Protein AF-0000000074036397 (afdb_homodimer)

Nearest PDB structures (foldseek):
  6f8h-assembly2_C-3  TM=9.550E-01  e=1.122E-06  Pseudomonas putida
  6lb3-assembly2_B  TM=9.559E-01  e=1.587E-06  Pseudomonas aeruginosa PAO1
  7csy-assembly1_A  TM=9.634E-01  e=2.670E-06  Pseudomonas aeruginosa PAO1
  6cf1-assembly1_A  TM=9.107E-01  e=7.132E-06  Proteus vulgaris
  3trb-assembly1_A  TM=8.619E-01  e=6.732E-06  Coxiella burnetii

pLDDT: mean 90.07, std 16.88, range [32.5, 98.88]

Structure (mmCIF, N/CA/C/O backbone):
data_AF-0000000074036397-model_v1
#
loop_
_entity.id
_entity.type
_entity.pdbx_description
1 polymer 'Addiction module antidote protein, HigA family'
#
loop_
_atom_site.group_PDB
_atom_site.id
_atom_site.type_symbol
_atom_site.label_atom_id
_atom_site.label_alt_id
_atom_site.label_comp_id
_atom_site.label_asym_id
_atom_site.label_entity_id
_atom_site.label_seq_id
_atom_site.pdbx_PDB_ins_code
_atom_site.Cartn_x
_atom_site.Cartn_y
_atom_site.Cartn_z
_atom_site.occupancy
_atom_site.B_iso_or_equiv
_atom_site.auth_seq_id
_atom_site.auth_comp_id
_atom_site.auth_asym_id
_atom_site.auth_atom_id
_atom_site.pdbx_PDB_model_num
ATOM 1 N N . MET A 1 1 ? 11.289 -3.537 -13.883 1 46.34 1 MET A N 1
ATOM 2 C CA . MET A 1 1 ? 12.492 -3.484 -13.062 1 46.34 1 MET A CA 1
ATOM 3 C C . MET A 1 1 ? 12.438 -2.312 -12.086 1 46.34 1 MET A C 1
ATOM 5 O O . MET A 1 1 ? 12.195 -1.174 -12.492 1 46.34 1 MET A O 1
ATOM 9 N N . MET A 1 2 ? 11.93 -2.545 -10.875 1 54.81 2 MET A N 1
ATOM 10 C CA . MET A 1 2 ? 11.844 -1.366 -10.016 1 54.81 2 MET A CA 1
ATOM 11 C C . MET A 1 2 ? 13.188 -0.655 -9.938 1 54.81 2 MET A C 1
ATOM 13 O O . MET A 1 2 ? 14.242 -1.294 -10.016 1 54.81 2 MET A O 1
ATOM 17 N N . THR A 1 3 ? 13.18 0.575 -10.141 1 61 3 THR A N 1
ATOM 18 C CA . THR A 1 3 ? 14.344 1.458 -10.211 1 61 3 THR A CA 1
ATOM 19 C C . THR A 1 3 ? 15.273 1.229 -9.023 1 61 3 THR A C 1
ATOM 21 O O . THR A 1 3 ? 14.836 0.766 -7.969 1 61 3 THR A O 1
ATOM 24 N N . LYS A 1 4 ? 16.531 1.12 -9.266 1 75.25 4 LYS A N 1
ATOM 25 C CA . LYS A 1 4 ? 17.641 1.033 -8.328 1 75.25 4 LYS A CA 1
ATOM 26 C C . LYS A 1 4 ? 17.609 2.172 -7.316 1 75.25 4 LYS A C 1
ATOM 28 O O . LYS A 1 4 ? 18.266 2.104 -6.273 1 75.25 4 LYS A O 1
ATOM 33 N N . ARG A 1 5 ? 16.797 3.234 -7.559 1 89.94 5 ARG A N 1
ATOM 34 C CA . ARG A 1 5 ? 16.844 4.355 -6.629 1 89.94 5 ARG A CA 1
ATOM 35 C C . ARG A 1 5 ? 15.75 4.234 -5.57 1 89.94 5 ARG A C 1
ATOM 37 O O . ARG A 1 5 ? 14.609 3.871 -5.883 1 89.94 5 ARG A O 1
ATOM 44 N N . LYS A 1 6 ? 16.156 4.52 -4.379 1 94.19 6 LYS A N 1
ATOM 45 C CA . LYS A 1 6 ? 15.211 4.461 -3.26 1 94.19 6 LYS A CA 1
ATOM 46 C C . LYS A 1 6 ? 14.109 5.5 -3.418 1 94.19 6 LYS A C 1
ATOM 48 O O . LYS A 1 6 ? 14.383 6.688 -3.602 1 94.19 6 LYS A O 1
ATOM 53 N N . PRO A 1 7 ? 12.828 5.074 -3.367 1 96.19 7 PRO A N 1
ATOM 54 C CA . PRO A 1 7 ? 11.727 6.039 -3.455 1 96.19 7 PRO A CA 1
ATOM 55 C C . PRO A 1 7 ? 11.703 7.012 -2.281 1 96.19 7 PRO A C 1
ATOM 57 O O . PRO A 1 7 ? 12.234 6.711 -1.211 1 96.19 7 PRO A O 1
ATOM 60 N N . ILE A 1 8 ? 11.031 8.109 -2.5 1 95.56 8 ILE A N 1
ATOM 61 C CA . ILE A 1 8 ? 10.922 9.125 -1.459 1 95.56 8 ILE A CA 1
ATOM 62 C C . ILE A 1 8 ? 9.953 8.656 -0.38 1 95.56 8 ILE A C 1
ATOM 64 O O . ILE A 1 8 ? 8.898 8.094 -0.687 1 95.56 8 ILE A O 1
ATOM 68 N N . HIS A 1 9 ? 10.297 8.82 0.885 1 97.94 9 HIS A N 1
ATOM 69 C CA . HIS A 1 9 ? 9.414 8.516 2.002 1 97.94 9 HIS A CA 1
ATOM 70 C C . HIS A 1 9 ? 8.281 9.531 2.102 1 97.94 9 HIS A C 1
ATOM 72 O O . HIS A 1 9 ? 8.516 10.742 2.025 1 97.94 9 HIS A O 1
ATOM 78 N N . PRO A 1 10 ? 7.113 9.148 2.295 1 98.44 10 PRO A N 1
ATOM 79 C CA . PRO A 1 10 ? 6.008 10.109 2.395 1 98.44 10 PRO A CA 1
ATOM 80 C C . PRO A 1 10 ? 6.191 11.102 3.537 1 98.44 10 PRO A C 1
ATOM 82 O O . PRO A 1 10 ? 5.758 12.258 3.432 1 98.44 10 PRO A O 1
ATOM 85 N N . GLY A 1 11 ? 6.832 10.648 4.59 1 98.62 11 GLY A N 1
ATOM 86 C CA . GLY A 1 11 ? 7.094 11.562 5.691 1 98.62 11 GLY A CA 1
ATOM 87 C C . GLY A 1 11 ? 7.922 12.766 5.281 1 98.62 11 GLY A C 1
ATOM 88 O O . GLY A 1 11 ? 7.641 13.891 5.703 1 98.62 11 GLY A O 1
ATOM 89 N N . LEU A 1 12 ? 8.938 12.469 4.559 1 98.06 12 LEU A N 1
ATOM 90 C CA . LEU A 1 12 ? 9.797 13.539 4.074 1 98.06 12 LEU A CA 1
ATOM 91 C C . LEU A 1 12 ? 9.016 14.508 3.189 1 98.06 12 LEU A C 1
ATOM 93 O O . LEU A 1 12 ? 9.156 15.727 3.322 1 98.06 12 LEU A O 1
ATOM 97 N N . LEU A 1 13 ? 8.219 14 2.336 1 98.19 13 LEU A N 1
ATOM 98 C CA . LEU A 1 13 ? 7.391 14.828 1.467 1 98.19 13 LEU A CA 1
ATOM 99 C C . LEU A 1 13 ? 6.43 15.688 2.285 1 98.19 13 LEU A C 1
ATOM 101 O O . LEU A 1 13 ? 6.266 16.875 2.01 1 98.19 13 LEU A O 1
ATOM 105 N N . LEU A 1 14 ? 5.848 15.031 3.229 1 98.69 14 LEU A N 1
ATOM 106 C CA . LEU A 1 14 ? 4.926 15.758 4.102 1 98.69 14 LEU A CA 1
ATOM 107 C C . LEU A 1 14 ? 5.625 16.938 4.773 1 98.69 14 LEU A C 1
ATOM 109 O O . LEU A 1 14 ? 5.105 18.047 4.773 1 98.69 14 LEU A O 1
ATOM 113 N N . LYS A 1 15 ? 6.766 16.703 5.281 1 98.62 15 LYS A N 1
ATOM 114 C CA . LYS A 1 15 ? 7.535 17.734 5.98 1 98.62 15 LYS A CA 1
ATOM 115 C C . LYS A 1 15 ? 7.945 18.859 5.035 1 98.62 15 LYS A C 1
ATOM 117 O O . LYS A 1 15 ? 7.617 20.016 5.27 1 98.62 15 LYS A O 1
ATOM 122 N N . GLU A 1 16 ? 8.562 18.5 3.957 1 98.19 16 GLU A N 1
ATOM 123 C CA . GLU A 1 16 ? 9.219 19.469 3.078 1 98.19 16 GLU A CA 1
ATOM 124 C C . GLU A 1 16 ? 8.211 20.188 2.188 1 98.19 16 GLU A C 1
ATOM 126 O O . GLU A 1 16 ? 8.359 21.375 1.909 1 98.19 16 GLU A O 1
ATOM 131 N N . ASP A 1 17 ? 7.156 19.5 1.814 1 97.56 17 ASP A N 1
ATOM 132 C CA . ASP A 1 17 ? 6.277 20.047 0.782 1 97.56 17 ASP A CA 1
ATOM 133 C C . ASP A 1 17 ? 4.977 20.562 1.386 1 97.56 17 ASP A C 1
ATOM 135 O O . ASP A 1 17 ? 4.227 21.281 0.728 1 97.56 17 ASP A O 1
ATOM 139 N N . VAL A 1 18 ? 4.723 20.25 2.604 1 98 18 VAL A N 1
ATOM 140 C CA . VAL A 1 18 ? 3.439 20.641 3.178 1 98 18 VAL A CA 1
ATOM 141 C C . VAL A 1 18 ? 3.67 21.469 4.441 1 98 18 VAL A C 1
ATOM 143 O O . VAL A 1 18 ? 3.398 22.672 4.469 1 98 18 VAL A O 1
ATOM 146 N N . LEU A 1 19 ? 4.324 20.891 5.422 1 98.38 19 LEU A N 1
ATOM 147 C CA . LEU A 1 19 ? 4.41 21.531 6.73 1 98.38 19 LEU A CA 1
ATOM 148 C C . LEU A 1 19 ? 5.277 22.781 6.668 1 98.38 19 LEU A C 1
ATOM 150 O O . LEU A 1 19 ? 4.887 23.844 7.168 1 98.38 19 LEU A O 1
ATOM 154 N N . ILE A 1 20 ? 6.414 22.672 6.047 1 97.88 20 ILE A N 1
ATOM 155 C CA . ILE A 1 20 ? 7.367 23.781 6.016 1 97.88 20 ILE A CA 1
ATOM 156 C C . ILE A 1 20 ? 6.781 24.938 5.223 1 97.88 20 ILE A C 1
ATOM 158 O O . ILE A 1 20 ? 6.723 26.078 5.715 1 97.88 20 ILE A O 1
ATOM 162 N N . PRO A 1 21 ? 6.246 24.672 4.039 1 97.31 21 PRO A N 1
ATOM 163 C CA . PRO A 1 21 ? 5.668 25.781 3.285 1 97.31 21 PRO A CA 1
ATOM 164 C C . PRO A 1 21 ? 4.512 26.453 4.02 1 97.31 21 PRO A C 1
ATOM 166 O O . PRO A 1 21 ? 4.297 27.656 3.861 1 97.31 21 PRO A O 1
ATOM 169 N N . LEU A 1 22 ? 3.783 25.766 4.883 1 96.56 22 LEU A N 1
ATOM 170 C CA . LEU A 1 22 ? 2.631 26.297 5.598 1 96.56 22 LEU A CA 1
ATOM 171 C C . LEU A 1 22 ? 3.059 26.922 6.918 1 96.56 22 LEU A C 1
ATOM 173 O O . LEU A 1 22 ? 2.24 27.531 7.617 1 96.56 22 LEU A O 1
ATOM 177 N N . GLY A 1 23 ? 4.301 26.719 7.227 1 96.81 23 GLY A N 1
ATOM 178 C CA . GLY A 1 23 ? 4.797 27.234 8.492 1 96.81 23 GLY A CA 1
ATOM 179 C C . GLY A 1 23 ? 4.191 26.547 9.695 1 96.81 23 GLY A C 1
ATOM 180 O O . GLY A 1 23 ? 4.012 27.156 10.75 1 96.81 23 GLY A O 1
ATOM 181 N N . LEU A 1 24 ? 3.914 25.281 9.57 1 97.69 24 LEU A N 1
ATOM 182 C CA . LEU A 1 24 ? 3.311 24.531 10.656 1 97.69 24 LEU A CA 1
ATOM 183 C C . LEU A 1 24 ? 4.383 23.859 11.516 1 97.69 24 LEU A C 1
ATOM 185 O O . LEU A 1 24 ? 5.324 23.266 10.984 1 97.69 24 LEU A O 1
ATOM 189 N N . SER A 1 25 ? 4.188 24.062 12.805 1 98.06 25 SER A N 1
ATOM 190 C CA . SER A 1 25 ? 5.023 23.266 13.703 1 98.06 25 SER A CA 1
ATOM 191 C C . SER A 1 25 ? 4.555 21.828 13.75 1 98.06 25 SER A C 1
ATOM 193 O O . SER A 1 25 ? 3.402 21.531 13.438 1 98.06 25 SER A O 1
ATOM 195 N N . VAL A 1 26 ? 5.457 20.969 14.211 1 98.5 26 VAL A N 1
ATOM 196 C CA . VAL A 1 26 ? 5.113 19.547 14.359 1 98.5 26 VAL A CA 1
ATOM 197 C C . VAL A 1 26 ? 3.971 19.406 15.359 1 98.5 26 VAL A C 1
ATOM 199 O O . VAL A 1 26 ? 3.059 18.594 15.156 1 98.5 26 VAL A O 1
ATOM 202 N N . THR A 1 27 ? 4.031 20.203 16.375 1 98.5 27 THR A N 1
ATOM 203 C CA . THR A 1 27 ? 3.018 20.141 17.422 1 98.5 27 THR A CA 1
ATOM 204 C C . THR A 1 27 ? 1.648 20.531 16.875 1 98.5 27 THR A C 1
ATOM 206 O O . THR A 1 27 ? 0.669 19.812 17.062 1 98.5 27 THR A O 1
ATOM 209 N N . LYS A 1 28 ? 1.566 21.625 16.172 1 98.38 28 LYS A N 1
ATOM 210 C CA . LYS A 1 28 ? 0.299 22.078 15.617 1 98.38 28 LYS A CA 1
ATOM 211 C C . LYS A 1 28 ? -0.238 21.094 14.594 1 98.38 28 LYS A C 1
ATOM 213 O O . LYS A 1 28 ? -1.431 20.781 14.586 1 98.38 28 LYS A O 1
ATOM 218 N N . ALA A 1 29 ? 0.617 20.641 13.758 1 98.69 29 ALA A N 1
ATOM 219 C CA . ALA A 1 29 ? 0.214 19.688 12.734 1 98.69 29 ALA A CA 1
ATOM 220 C C . ALA A 1 29 ? -0.331 18.406 13.367 1 98.69 29 ALA A C 1
ATOM 222 O O . ALA A 1 29 ? -1.326 17.844 12.898 1 98.69 29 ALA A O 1
ATOM 223 N N . ALA A 1 30 ? 0.332 17.922 14.398 1 98.81 30 ALA A N 1
ATOM 224 C CA . ALA A 1 30 ? -0.101 16.703 15.086 1 98.81 30 ALA A CA 1
ATOM 225 C C . ALA A 1 30 ? -1.5 16.875 15.672 1 98.81 30 ALA A C 1
ATOM 227 O O . ALA A 1 30 ? -2.334 15.969 15.578 1 98.81 30 ALA A O 1
ATOM 228 N N . VAL A 1 31 ? -1.72 18 16.234 1 98.38 31 VAL A N 1
ATOM 229 C CA . VAL A 1 31 ? -3.033 18.312 16.797 1 98.38 31 VAL A CA 1
ATOM 230 C C . VAL A 1 31 ? -4.082 18.281 15.688 1 98.38 31 VAL A C 1
ATOM 232 O O . VAL A 1 31 ? -5.137 17.656 15.844 1 98.38 31 VAL A O 1
ATOM 235 N N . ASP A 1 32 ? -3.783 18.938 14.547 1 98.19 32 ASP A N 1
ATOM 236 C CA . ASP A 1 32 ? -4.719 18.984 13.43 1 98.19 32 ASP A CA 1
ATOM 237 C C . ASP A 1 32 ? -4.988 17.594 12.875 1 98.19 32 ASP A C 1
ATOM 239 O O . ASP A 1 32 ? -6.109 17.281 12.453 1 98.19 32 ASP A O 1
ATOM 243 N N . LEU A 1 33 ? -3.973 16.734 12.898 1 98.56 33 LEU A N 1
ATOM 244 C CA . LEU A 1 33 ? -4.086 15.383 12.375 1 98.56 33 LEU A CA 1
ATOM 245 C C . LEU A 1 33 ? -4.742 14.461 13.398 1 98.56 33 LEU A C 1
ATOM 247 O O . LEU A 1 33 ? -5.156 13.344 13.062 1 98.56 33 LEU A O 1
ATOM 251 N N . GLY A 1 34 ? -4.754 14.883 14.617 1 98.25 34 GLY A N 1
ATOM 252 C CA . GLY A 1 34 ? -5.352 14.07 15.664 1 98.25 34 GLY A CA 1
ATOM 253 C C . GLY A 1 34 ? -4.453 12.945 16.125 1 98.25 34 GLY A C 1
ATOM 254 O O . GLY A 1 34 ? -4.93 11.852 16.438 1 98.25 34 GLY A O 1
ATOM 255 N N . VAL A 1 35 ? -3.205 13.188 16.141 1 98.5 35 VAL A N 1
ATOM 256 C CA . VAL A 1 35 ? -2.254 12.18 16.578 1 98.5 35 VAL A CA 1
ATOM 257 C C . VAL A 1 35 ? -1.279 12.789 17.578 1 98.5 35 VAL A C 1
ATOM 259 O O . VAL A 1 35 ? -1.273 14.008 17.797 1 98.5 35 VAL A O 1
ATOM 262 N N . SER A 1 36 ? -0.527 11.938 18.219 1 98.62 36 SER A N 1
ATOM 263 C CA . SER A 1 36 ? 0.484 12.438 19.156 1 98.62 36 SER A CA 1
ATOM 264 C C . SER A 1 36 ? 1.631 13.109 18.406 1 98.62 36 SER A C 1
ATOM 266 O O . SER A 1 36 ? 1.916 12.766 17.25 1 98.62 36 SER A O 1
ATOM 268 N N . ARG A 1 37 ? 2.252 14.047 19.078 1 98.69 37 ARG A N 1
ATOM 269 C CA . ARG A 1 37 ? 3.451 14.672 18.531 1 98.69 37 ARG A CA 1
ATOM 270 C C . ARG A 1 37 ? 4.512 13.633 18.203 1 98.69 37 ARG A C 1
ATOM 272 O O . ARG A 1 37 ? 5.195 13.734 17.172 1 98.69 37 ARG A O 1
ATOM 279 N N . LYS A 1 38 ? 4.68 12.664 18.969 1 98.81 38 LYS A N 1
ATOM 280 C CA . LYS A 1 38 ? 5.656 11.602 18.734 1 98.81 38 LYS A CA 1
ATOM 281 C C . LYS A 1 38 ? 5.371 10.852 17.438 1 98.81 38 LYS A C 1
ATOM 283 O O . LYS A 1 38 ? 6.277 10.609 16.641 1 98.81 38 LYS A O 1
ATOM 288 N N . THR A 1 39 ? 4.145 10.531 17.203 1 98.69 39 THR A N 1
ATOM 289 C CA . THR A 1 39 ? 3.73 9.789 16.016 1 98.69 39 THR A CA 1
ATOM 290 C C . THR A 1 39 ? 4.09 10.562 14.75 1 98.69 39 THR A C 1
ATOM 292 O O . THR A 1 39 ? 4.68 10 13.82 1 98.69 39 THR A O 1
ATOM 295 N N . LEU A 1 40 ? 3.725 11.828 14.742 1 98.88 40 LEU A N 1
ATOM 296 C CA . LEU A 1 40 ? 4.02 12.625 13.562 1 98.88 40 LEU A CA 1
ATOM 297 C C . LEU A 1 40 ? 5.523 12.828 13.406 1 98.88 40 LEU A C 1
ATOM 299 O O . LEU A 1 40 ? 6.051 12.75 12.289 1 98.88 40 LEU A O 1
ATOM 303 N N . SER A 1 41 ? 6.203 13.109 14.5 1 98.88 41 SER A N 1
ATOM 304 C CA . SER A 1 41 ? 7.648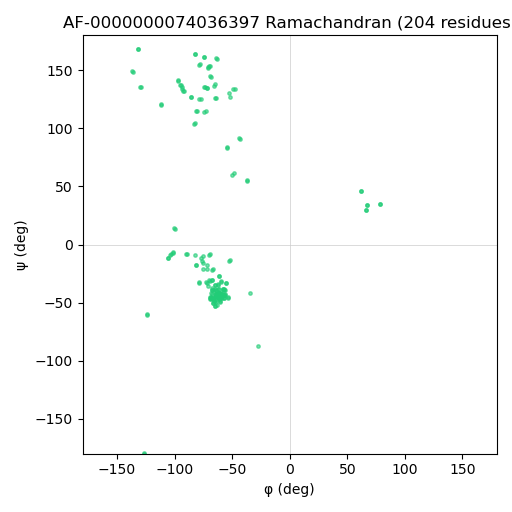 13.312 14.469 1 98.88 41 SER A CA 1
ATOM 305 C C . SER A 1 41 ? 8.367 12.094 13.891 1 98.88 41 SER A C 1
ATOM 307 O O . SER A 1 41 ? 9.242 12.227 13.031 1 98.88 41 SER A O 1
ATOM 309 N N . GLU A 1 42 ? 7.988 10.922 14.273 1 98.81 42 GLU A N 1
ATOM 310 C CA . GLU A 1 42 ? 8.594 9.695 13.766 1 98.81 42 GLU A CA 1
ATOM 311 C C . GLU A 1 42 ? 8.328 9.531 12.266 1 98.81 42 GLU A C 1
ATOM 313 O O . GLU A 1 42 ? 9.211 9.102 11.523 1 98.81 42 GLU A O 1
ATOM 318 N N . LEU A 1 43 ? 7.16 9.891 11.82 1 98.88 43 LEU A N 1
ATOM 319 C CA . LEU A 1 43 ? 6.828 9.766 10.406 1 98.88 43 LEU A CA 1
ATOM 320 C C . LEU A 1 43 ? 7.668 10.727 9.57 1 98.88 43 LEU A C 1
ATOM 322 O O . LEU A 1 43 ? 8.305 10.312 8.594 1 98.88 43 LEU A O 1
ATOM 326 N N . ILE A 1 44 ? 7.703 12.023 9.953 1 98.75 44 ILE A N 1
ATOM 327 C CA . ILE A 1 44 ? 8.312 13.039 9.094 1 98.75 44 ILE A CA 1
ATOM 328 C C . ILE A 1 44 ? 9.836 12.922 9.156 1 98.75 44 ILE A C 1
ATOM 330 O O . ILE A 1 44 ? 10.547 13.5 8.336 1 98.75 44 ILE A O 1
ATOM 334 N N . ASN A 1 45 ? 10.359 12.195 10.172 1 98.44 45 ASN A N 1
ATOM 335 C CA . ASN A 1 45 ? 11.789 11.914 10.258 1 98.44 45 ASN A CA 1
ATOM 336 C C . ASN A 1 45 ? 12.117 10.516 9.75 1 98.44 45 ASN A C 1
ATOM 338 O O . ASN A 1 45 ? 13.203 9.992 10 1 98.44 45 ASN A O 1
ATOM 342 N N . GLU A 1 46 ? 11.242 9.875 9.102 1 97.94 46 GLU A N 1
ATOM 343 C CA . GLU A 1 46 ? 11.398 8.625 8.359 1 97.94 46 GLU A CA 1
ATOM 344 C C . GLU A 1 46 ? 11.711 7.461 9.289 1 97.94 46 GLU A C 1
ATOM 346 O O . GLU A 1 46 ? 12.375 6.504 8.891 1 97.94 46 GLU A O 1
ATOM 351 N N . LYS A 1 47 ? 11.211 7.543 10.523 1 98.25 47 LYS A N 1
ATOM 352 C CA . LYS A 1 47 ? 11.43 6.496 11.516 1 98.25 47 LYS A CA 1
ATOM 353 C C . LYS A 1 47 ? 10.195 5.602 11.648 1 98.25 47 LYS A C 1
ATOM 355 O O . LYS A 1 47 ? 10.211 4.617 12.391 1 98.25 47 LYS A O 1
ATOM 360 N N . ALA A 1 48 ? 9.109 5.879 11.031 1 98.44 48 ALA A N 1
ATOM 361 C CA . ALA A 1 48 ? 7.875 5.094 10.977 1 98.44 48 ALA A CA 1
ATOM 362 C C . ALA A 1 48 ? 7.305 5.059 9.562 1 98.44 48 ALA A C 1
ATOM 364 O O . ALA A 1 48 ? 7.469 6.012 8.797 1 98.44 48 ALA A O 1
ATOM 365 N N . SER A 1 49 ? 6.656 3.979 9.258 1 98.19 49 SER A N 1
ATOM 366 C CA . SER A 1 49 ? 5.941 3.873 7.988 1 98.19 49 SER A CA 1
ATOM 367 C C . SER A 1 49 ? 4.609 4.617 8.047 1 98.19 49 SER A C 1
ATOM 369 O O . SER A 1 49 ? 4.035 4.793 9.117 1 98.19 49 SER A O 1
ATOM 371 N N . LEU A 1 50 ? 4.102 5.051 6.887 1 98.69 50 LEU A N 1
ATOM 372 C CA . LEU A 1 50 ? 2.787 5.672 6.789 1 98.69 50 LEU A CA 1
ATOM 373 C C . LEU A 1 50 ? 1.687 4.617 6.762 1 98.69 50 LEU A C 1
ATOM 375 O O . LEU A 1 50 ? 1.602 3.824 5.824 1 98.69 50 LEU A O 1
ATOM 379 N N . SER A 1 51 ? 0.864 4.594 7.762 1 98 51 SER A N 1
ATOM 380 C CA . SER A 1 51 ? -0.253 3.656 7.84 1 98 51 SER A CA 1
ATOM 381 C C . SER A 1 51 ? -1.453 4.16 7.047 1 98 51 SER A C 1
ATOM 383 O O . SER A 1 51 ? -1.531 5.348 6.715 1 98 51 SER A O 1
ATOM 385 N N . PRO A 1 52 ? -2.385 3.26 6.785 1 97.75 52 PRO A N 1
ATOM 386 C CA . PRO A 1 52 ? -3.623 3.695 6.133 1 97.75 52 PRO A CA 1
ATOM 387 C C . PRO A 1 52 ? -4.363 4.77 6.93 1 97.75 52 PRO A C 1
ATOM 389 O O . PRO A 1 52 ? -4.863 5.738 6.352 1 97.75 52 PRO A O 1
ATOM 392 N N . ASP A 1 53 ? -4.379 4.66 8.211 1 97.38 53 ASP A N 1
ATOM 393 C CA . ASP A 1 53 ? -5.023 5.66 9.062 1 97.38 53 ASP A CA 1
ATOM 394 C C . ASP A 1 53 ? -4.355 7.023 8.906 1 97.38 53 ASP A C 1
ATOM 396 O O . ASP A 1 53 ? -5.035 8.039 8.719 1 97.38 53 ASP A O 1
ATOM 400 N N . MET A 1 54 ? -3.098 7.008 8.93 1 98.38 54 MET A N 1
ATOM 401 C CA . MET A 1 54 ? -2.365 8.266 8.797 1 98.38 54 MET A CA 1
ATOM 402 C C . MET A 1 54 ? -2.537 8.859 7.406 1 98.38 54 MET A C 1
ATOM 404 O O . MET A 1 54 ? -2.635 10.078 7.25 1 98.38 54 MET A O 1
ATOM 408 N N . ALA A 1 55 ? -2.543 8 6.41 1 98.62 55 ALA A N 1
ATOM 409 C CA . ALA A 1 55 ? -2.762 8.469 5.043 1 98.62 55 ALA A CA 1
ATOM 410 C C . ALA A 1 55 ? -4.098 9.195 4.922 1 98.62 55 ALA A C 1
ATOM 412 O O . ALA A 1 55 ? -4.188 10.234 4.262 1 98.62 55 ALA A O 1
ATOM 413 N N . ILE A 1 56 ? -5.09 8.703 5.602 1 98.06 56 ILE A N 1
ATOM 414 C CA . ILE A 1 56 ? -6.41 9.312 5.574 1 98.06 56 ILE A CA 1
ATOM 415 C C . ILE A 1 56 ? -6.371 10.664 6.289 1 98.06 56 ILE A C 1
ATOM 417 O O . ILE A 1 56 ? -6.887 11.656 5.773 1 98.06 56 ILE A O 1
ATOM 421 N N . ARG A 1 57 ? -5.73 10.68 7.426 1 98.44 57 ARG A N 1
ATOM 422 C CA . ARG A 1 57 ? -5.598 11.922 8.18 1 98.44 57 ARG A CA 1
ATOM 423 C C . ARG A 1 57 ? -4.895 12.992 7.348 1 98.44 57 ARG A C 1
ATOM 425 O O . ARG A 1 57 ? -5.355 14.133 7.273 1 98.44 57 ARG A O 1
ATOM 432 N N . ILE A 1 58 ? -3.859 12.602 6.691 1 98.56 58 ILE A N 1
ATOM 433 C CA . ILE A 1 58 ? -3.072 13.539 5.895 1 98.56 58 ILE A CA 1
ATOM 434 C C . ILE A 1 58 ? -3.891 14 4.691 1 98.56 58 ILE A C 1
ATOM 436 O O . ILE A 1 58 ? -3.904 15.195 4.363 1 98.56 58 ILE A O 1
ATOM 440 N N . GLY A 1 59 ? -4.48 13.086 4.059 1 97.75 59 GLY A N 1
ATOM 441 C CA . GLY A 1 59 ? -5.332 13.445 2.936 1 97.75 59 GLY A CA 1
ATOM 442 C C . GLY A 1 59 ? -6.383 14.477 3.293 1 97.75 59 GLY A C 1
ATOM 443 O O . GLY A 1 59 ? -6.578 15.453 2.562 1 97.75 59 GLY A O 1
ATOM 444 N N . LYS A 1 60 ? -7.035 14.312 4.383 1 96.81 60 LYS A N 1
ATOM 445 C CA . LYS A 1 60 ? -8.055 15.242 4.855 1 96.81 60 LYS A CA 1
ATOM 446 C C . LYS A 1 60 ? -7.457 16.609 5.172 1 96.81 60 LYS A C 1
ATOM 448 O O . LYS A 1 60 ? -8.008 17.641 4.785 1 96.81 60 LYS A O 1
ATOM 453 N N . ALA A 1 61 ? -6.359 16.578 5.816 1 98 61 ALA A N 1
ATOM 454 C CA . ALA A 1 61 ? -5.734 17.828 6.258 1 98 61 ALA A CA 1
ATOM 455 C C . ALA A 1 61 ? -5.203 18.609 5.066 1 98 61 ALA A C 1
ATOM 457 O O . ALA A 1 61 ? -5.195 19.844 5.09 1 98 61 ALA A O 1
ATOM 458 N N . THR A 1 62 ? -4.777 17.938 4.027 1 97.75 62 THR A N 1
ATOM 459 C CA . THR A 1 62 ? -4.129 18.594 2.893 1 97.75 62 THR A CA 1
ATOM 460 C C . THR A 1 62 ? -5.09 18.719 1.715 1 97.75 62 THR A C 1
ATOM 462 O O . THR A 1 62 ? -4.754 19.312 0.691 1 97.75 62 THR A O 1
ATOM 465 N N . ASN A 1 63 ? -6.211 18.109 1.823 1 96.5 63 ASN A N 1
ATOM 466 C CA . ASN A 1 63 ? -7.176 18.062 0.73 1 96.5 63 ASN A CA 1
ATOM 467 C C . ASN A 1 63 ? -6.598 17.359 -0.495 1 96.5 63 ASN A C 1
ATOM 469 O O . ASN A 1 63 ? -6.68 17.875 -1.609 1 96.5 63 ASN A O 1
ATOM 473 N N . THR A 1 64 ? -5.953 16.219 -0.284 1 97 64 THR A N 1
ATOM 474 C CA . THR A 1 64 ? -5.414 15.336 -1.313 1 97 64 THR A CA 1
ATOM 475 C C . THR A 1 64 ? -5.926 13.914 -1.129 1 97 64 THR A C 1
ATOM 477 O O . THR A 1 64 ? -6.711 13.641 -0.218 1 97 64 THR A O 1
ATOM 480 N N . SER A 1 65 ? -5.5 13.086 -1.977 1 97.06 65 SER A N 1
ATOM 481 C CA . SER A 1 65 ? -5.984 11.711 -1.904 1 97.06 65 SER A CA 1
ATOM 482 C C . SER A 1 65 ? -5.156 10.883 -0.926 1 97.06 65 SER A C 1
ATOM 484 O O . SER A 1 65 ? -3.93 10.844 -1.021 1 97.06 65 SER A O 1
ATOM 486 N N . PRO A 1 66 ? -5.824 10.227 0.017 1 97.38 66 PRO A N 1
ATOM 487 C CA . PRO A 1 66 ? -5.105 9.281 0.88 1 97.38 66 PRO A CA 1
ATOM 488 C C . PRO A 1 66 ? -4.355 8.219 0.091 1 97.38 66 PRO A C 1
ATOM 490 O O . PRO A 1 66 ? -3.27 7.789 0.499 1 97.38 66 PRO A O 1
ATOM 493 N N . GLU A 1 67 ? -4.871 7.828 -1.014 1 97.19 67 GLU A N 1
ATOM 494 C CA . GLU A 1 67 ? -4.27 6.805 -1.859 1 97.19 67 GLU A CA 1
ATOM 495 C C . GLU A 1 67 ? -2.895 7.234 -2.357 1 97.19 67 GLU A C 1
ATOM 497 O O . GLU A 1 67 ? -1.967 6.426 -2.418 1 97.19 67 GLU A O 1
ATOM 502 N N . SER A 1 68 ? -2.791 8.469 -2.742 1 97.06 68 SER A N 1
ATOM 503 C CA . SER A 1 68 ? -1.516 8.969 -3.242 1 97.06 68 SER A CA 1
ATOM 504 C C . SER A 1 68 ? -0.426 8.859 -2.182 1 97.06 68 SER A C 1
ATOM 506 O O . SER A 1 68 ? 0.697 8.445 -2.477 1 97.06 68 SER A O 1
ATOM 508 N N . TRP A 1 69 ? -0.745 9.203 -0.95 1 98.31 69 TRP A N 1
ATOM 509 C CA . TRP A 1 69 ? 0.21 9.125 0.15 1 98.31 69 TRP A CA 1
ATOM 510 C C . TRP A 1 69 ? 0.585 7.68 0.449 1 98.31 69 TRP A C 1
ATOM 512 O O . TRP A 1 69 ? 1.765 7.355 0.607 1 98.31 69 TRP A O 1
ATOM 522 N N . LEU A 1 70 ? -0.441 6.816 0.518 1 98.06 70 LEU A N 1
ATOM 523 C CA . LEU A 1 70 ? -0.173 5.422 0.865 1 98.06 70 LEU A CA 1
ATOM 524 C C . LEU A 1 70 ? 0.612 4.73 -0.242 1 98.06 70 LEU A C 1
ATOM 526 O O . LEU A 1 70 ? 1.447 3.863 0.031 1 98.06 70 LEU A O 1
ATOM 530 N N . ASN A 1 71 ? 0.399 5.168 -1.444 1 96.94 71 ASN A N 1
ATOM 531 C CA . ASN A 1 71 ? 1.146 4.605 -2.564 1 96.94 71 ASN A CA 1
ATOM 532 C C . ASN A 1 71 ? 2.637 4.91 -2.453 1 96.94 71 ASN A C 1
ATOM 534 O O . ASN A 1 71 ? 3.473 4.098 -2.852 1 96.94 71 ASN A O 1
ATOM 538 N N . MET A 1 72 ? 2.977 6.016 -1.961 1 97.31 72 MET A N 1
ATOM 539 C CA . MET A 1 72 ? 4.383 6.348 -1.746 1 97.31 72 MET A CA 1
ATOM 540 C C . MET A 1 72 ? 5.031 5.371 -0.772 1 97.31 72 MET A C 1
ATOM 542 O O . MET A 1 72 ? 6.152 4.914 -1 1 97.31 72 MET A O 1
ATOM 546 N N . GLN A 1 73 ? 4.328 5.094 0.254 1 97.94 73 GLN A N 1
ATOM 547 C CA . GLN A 1 73 ? 4.828 4.105 1.204 1 97.94 73 GLN A CA 1
ATOM 548 C C . GLN A 1 73 ? 4.969 2.734 0.549 1 97.94 73 GLN A C 1
ATOM 550 O O . GLN A 1 73 ? 5.953 2.027 0.782 1 97.94 73 GLN A O 1
ATOM 555 N N . SER A 1 74 ? 3.963 2.389 -0.202 1 97.44 74 SER A N 1
ATOM 556 C CA . SER A 1 74 ? 3.975 1.094 -0.875 1 97.44 74 SER A CA 1
ATOM 557 C C . SER A 1 74 ? 5.184 0.958 -1.794 1 97.44 74 SER A C 1
ATOM 559 O O . SER A 1 74 ? 5.793 -0.11 -1.872 1 97.44 74 SER A O 1
ATOM 561 N N . LYS A 1 75 ? 5.449 2.027 -2.496 1 96.62 75 LYS A N 1
ATOM 562 C CA . LYS A 1 75 ? 6.617 2.023 -3.371 1 96.62 75 LYS A CA 1
ATOM 563 C C . LYS A 1 75 ? 7.898 1.782 -2.578 1 96.62 75 LYS A C 1
ATOM 565 O O . LYS A 1 75 ? 8.773 1.035 -3.016 1 96.62 75 LYS A O 1
ATOM 570 N N . LEU A 1 76 ? 7.996 2.428 -1.491 1 96.38 76 LEU A N 1
ATOM 571 C CA . LEU A 1 76 ? 9.156 2.246 -0.618 1 96.38 76 LEU A CA 1
ATOM 572 C C . LEU A 1 76 ? 9.234 0.808 -0.116 1 96.38 76 LEU A C 1
ATOM 574 O O . LEU A 1 76 ? 10.312 0.208 -0.109 1 96.38 76 LEU A O 1
ATOM 578 N N . ASP A 1 77 ? 8.102 0.237 0.254 1 96.44 77 ASP A N 1
ATOM 579 C CA . ASP A 1 77 ? 8.039 -1.136 0.748 1 96.44 77 ASP A CA 1
ATOM 580 C C . ASP A 1 77 ? 8.453 -2.129 -0.337 1 96.44 77 ASP A C 1
ATOM 582 O O . ASP A 1 77 ? 9.188 -3.082 -0.066 1 96.44 77 ASP A O 1
ATOM 586 N N . LEU A 1 78 ? 8 -1.893 -1.49 1 96.44 78 LEU A N 1
ATOM 587 C CA . LEU A 1 78 ? 8.359 -2.752 -2.611 1 96.44 78 LEU A CA 1
ATOM 588 C C . LEU A 1 78 ? 9.859 -2.672 -2.9 1 96.44 78 LEU A C 1
ATOM 590 O O . LEU A 1 78 ? 10.508 -3.695 -3.133 1 96.44 78 LEU A O 1
ATOM 594 N N . TRP A 1 79 ? 10.359 -1.452 -2.906 1 96.12 79 TRP A N 1
ATOM 595 C CA . TRP A 1 79 ? 11.789 -1.238 -3.137 1 96.12 79 TRP A CA 1
ATOM 596 C C . TRP A 1 79 ? 12.625 -2.021 -2.131 1 96.12 79 TRP A C 1
ATOM 598 O O . TRP A 1 79 ? 13.609 -2.662 -2.5 1 96.12 79 TRP A O 1
ATOM 608 N N . LYS A 1 80 ? 12.266 -2.035 -0.889 1 93.81 80 LYS A N 1
ATOM 609 C CA . LYS A 1 80 ? 12.977 -2.768 0.158 1 93.81 80 LYS A CA 1
ATOM 610 C C . LYS A 1 80 ? 12.906 -4.273 -0.085 1 93.81 80 LYS A C 1
ATOM 612 O O . LYS A 1 80 ? 13.914 -4.977 0.055 1 93.81 80 LYS A O 1
ATOM 617 N N . SER A 1 81 ? 11.789 -4.77 -0.465 1 94.56 81 SER A N 1
ATOM 618 C CA . SER A 1 81 ? 11.562 -6.203 -0.64 1 94.56 81 SER A CA 1
ATOM 619 C C . SER A 1 81 ? 12.273 -6.727 -1.882 1 94.56 81 SER A C 1
ATOM 621 O O . SER A 1 81 ? 12.664 -7.895 -1.937 1 94.56 81 SER A O 1
ATOM 623 N N . GLU A 1 82 ? 12.367 -5.883 -2.879 1 91.81 82 GLU A N 1
ATOM 624 C CA . GLU A 1 82 ? 13 -6.266 -4.137 1 91.81 82 GLU A CA 1
ATOM 625 C C . GLU A 1 82 ? 14.5 -6.488 -3.955 1 91.81 82 GLU A C 1
ATOM 627 O O . GLU A 1 82 ? 15.148 -7.105 -4.801 1 91.81 82 GLU A O 1
ATOM 632 N N . GLN A 1 83 ? 15 -5.891 -2.904 1 87.81 83 GLN A N 1
ATOM 633 C CA . GLN A 1 83 ? 16.422 -6.066 -2.637 1 87.81 83 GLN A CA 1
ATOM 634 C C . GLN A 1 83 ? 16.734 -7.496 -2.195 1 87.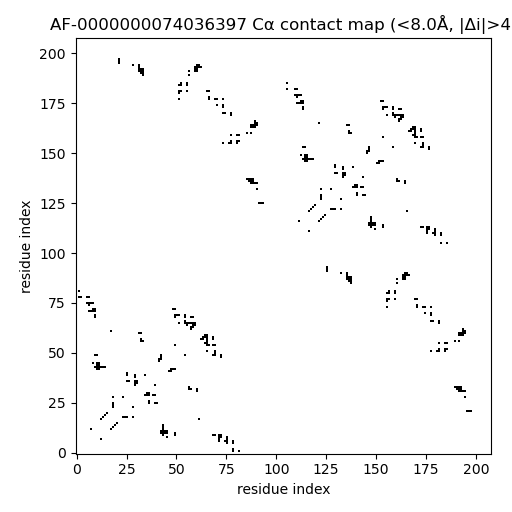81 83 GLN A C 1
ATOM 636 O O . GLN A 1 83 ? 17.891 -7.918 -2.195 1 87.81 83 GLN A O 1
ATOM 641 N N . LYS A 1 84 ? 15.703 -8.195 -1.982 1 84.56 84 LYS A N 1
ATOM 642 C CA . LYS A 1 84 ? 15.828 -9.594 -1.584 1 84.56 84 LYS A CA 1
ATOM 643 C C . LYS A 1 84 ? 15.766 -10.523 -2.795 1 84.56 84 LYS A C 1
ATOM 645 O O . LYS A 1 84 ? 15.078 -10.219 -3.773 1 84.56 84 LYS A O 1
ATOM 650 N N . SER A 1 85 ? 16.656 -11.43 -2.838 1 78.75 85 SER A N 1
ATOM 651 C CA . SER A 1 85 ? 16.547 -12.438 -3.891 1 78.75 85 SER A CA 1
ATOM 652 C C . SER A 1 85 ? 15.414 -13.414 -3.617 1 78.75 85 SER A C 1
ATOM 654 O O . SER A 1 85 ? 15.398 -14.078 -2.58 1 78.75 85 SER A O 1
ATOM 656 N N . LEU A 1 86 ? 14.438 -13.297 -4.562 1 84.62 86 LEU A N 1
ATOM 657 C CA . LEU A 1 86 ? 13.305 -14.195 -4.418 1 84.62 86 LEU A CA 1
ATOM 658 C C . LEU A 1 86 ? 13.273 -15.219 -5.547 1 84.62 86 LEU A C 1
ATOM 660 O O . LEU A 1 86 ? 13.328 -14.852 -6.723 1 84.62 86 LEU A O 1
ATOM 664 N N . ASP A 1 87 ? 13.328 -16.484 -5.176 1 90.5 87 ASP A N 1
ATOM 665 C CA . ASP A 1 87 ? 13.273 -17.562 -6.156 1 90.5 87 ASP A CA 1
ATOM 666 C C . ASP A 1 87 ? 11.828 -17.891 -6.535 1 90.5 87 ASP A C 1
ATOM 668 O O . ASP A 1 87 ? 11.086 -18.484 -5.75 1 90.5 87 ASP A O 1
ATOM 672 N N . VAL A 1 88 ? 11.438 -17.453 -7.691 1 95.94 88 VAL A N 1
ATOM 673 C CA . VAL A 1 88 ? 10.078 -17.625 -8.188 1 95.94 88 VAL A CA 1
ATOM 674 C C . VAL A 1 88 ? 10.102 -18.219 -9.594 1 95.94 88 VAL A C 1
ATOM 676 O O . VAL A 1 88 ? 10.945 -17.859 -10.414 1 95.94 88 VAL A O 1
ATOM 679 N N . LEU A 1 89 ? 9.281 -19.156 -9.836 1 96.88 89 LEU A N 1
ATOM 680 C CA . LEU A 1 89 ? 9.086 -19.719 -11.172 1 96.88 89 LEU A CA 1
ATOM 681 C C . LEU A 1 89 ? 7.871 -19.078 -11.844 1 96.88 89 LEU A C 1
ATOM 683 O O . LEU A 1 89 ? 6.828 -18.906 -11.211 1 96.88 89 LEU A O 1
ATOM 687 N N . PRO A 1 90 ? 8.031 -18.844 -13.133 1 96.69 90 PRO A N 1
ATOM 688 C CA . PRO A 1 90 ? 6.871 -18.281 -13.828 1 96.69 90 PRO A CA 1
ATOM 689 C C . PRO A 1 90 ? 5.727 -19.281 -13.953 1 96.69 90 PRO A C 1
ATOM 691 O O . PRO A 1 90 ? 5.961 -20.484 -14.109 1 96.69 90 PRO A O 1
ATOM 694 N N . PHE A 1 91 ? 4.555 -18.719 -13.859 1 96.88 91 PHE A N 1
ATOM 695 C CA . PHE A 1 91 ? 3.391 -19.547 -14.164 1 96.88 91 PHE A CA 1
ATOM 696 C C . PHE A 1 91 ? 3.33 -19.859 -15.656 1 96.88 91 PHE A C 1
ATOM 698 O O . PHE A 1 91 ? 3.885 -19.125 -16.484 1 96.88 91 PHE A O 1
ATOM 705 N N . PRO A 1 92 ? 2.701 -20.969 -15.945 1 92.44 92 PRO A N 1
ATOM 706 C CA . PRO A 1 92 ? 2.605 -21.312 -17.359 1 92.44 92 PRO A CA 1
ATOM 707 C C . PRO A 1 92 ? 1.762 -20.312 -18.156 1 92.44 92 PRO A C 1
ATOM 709 O O . PRO A 1 92 ? 0.852 -19.688 -17.594 1 92.44 92 PRO A O 1
ATOM 712 N N . GLU A 1 93 ? 2.152 -19.938 -19.297 1 83.31 93 GLU A N 1
ATOM 713 C CA . GLU A 1 93 ? 1.375 -19.047 -20.156 1 83.31 93 GLU A CA 1
ATOM 714 C C . GLU A 1 93 ? 0.248 -19.797 -20.859 1 83.31 93 GLU A C 1
ATOM 716 O O . GLU A 1 93 ? 0.393 -20.984 -21.188 1 83.31 93 GLU A O 1
ATOM 721 N N . ILE A 1 94 ? -0.916 -19.328 -20.703 1 71.25 94 ILE A N 1
ATOM 722 C CA . ILE A 1 94 ? -2.014 -19.953 -21.438 1 71.25 94 ILE A CA 1
ATOM 723 C C . ILE A 1 94 ? -1.687 -19.984 -22.922 1 71.25 94 ILE A C 1
ATOM 725 O O . ILE A 1 94 ? -1.45 -18.938 -23.531 1 71.25 94 ILE A O 1
ATOM 729 N N . SER A 1 95 ? -0.96 -20.953 -23.25 1 62.44 95 SER A N 1
ATOM 730 C CA . SER A 1 95 ? -0.74 -21.141 -24.688 1 62.44 95 SER A CA 1
ATOM 731 C C . SER A 1 95 ? -2.031 -20.953 -25.469 1 62.44 95 SER A C 1
ATOM 733 O O . SER A 1 95 ? -3.07 -21.516 -25.109 1 62.44 95 SER A O 1
ATOM 735 N N . LYS A 1 96 ? -2.434 -19.703 -26 1 54.25 96 LYS A N 1
ATOM 736 C CA . LYS A 1 96 ? -3.406 -19.734 -27.094 1 54.25 96 LYS A CA 1
ATOM 737 C C . LYS A 1 96 ? -3.145 -20.906 -28.031 1 54.25 96 LYS A C 1
ATOM 739 O O . LYS A 1 96 ? -2.221 -20.859 -28.844 1 54.25 96 LYS A O 1
ATOM 744 N N . THR A 1 97 ? -3.098 -22.109 -27.578 1 49.81 97 THR A N 1
ATOM 745 C CA . THR A 1 97 ? -3.131 -23.141 -28.609 1 49.81 97 THR A CA 1
ATOM 746 C C . THR A 1 97 ? -4.285 -22.906 -29.578 1 49.81 97 THR A C 1
ATOM 748 O O . THR A 1 97 ? -5.449 -23.094 -29.219 1 49.81 97 THR A O 1
ATOM 751 N N . ASN A 1 98 ?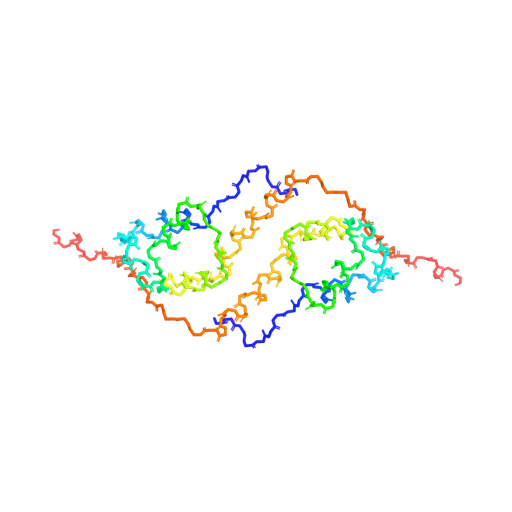 -4.355 -21.828 -30.25 1 45.72 98 ASN A N 1
ATOM 752 C CA . ASN A 1 98 ? -5.102 -21.797 -31.5 1 45.72 98 ASN A CA 1
ATOM 753 C C . ASN A 1 98 ? -4.988 -23.125 -32.25 1 45.72 98 ASN A C 1
ATOM 755 O O . ASN A 1 98 ? -5.641 -23.328 -33.281 1 45.72 98 ASN A O 1
ATOM 759 N N . ASP A 1 99 ? -3.734 -23.797 -32.312 1 43.28 99 ASP A N 1
ATOM 760 C CA . ASP A 1 99 ? -3.605 -24.594 -33.5 1 43.28 99 ASP A CA 1
ATOM 761 C C . ASP A 1 99 ? -4.5 -25.844 -33.438 1 43.28 99 ASP A C 1
ATOM 763 O O . ASP A 1 99 ? -4.367 -26.75 -34.25 1 43.28 99 ASP A O 1
ATOM 767 N N . GLN A 1 100 ? -5.012 -26.281 -32.25 1 44.66 100 GLN A N 1
ATOM 768 C CA . GLN A 1 100 ? -5.617 -27.609 -32.375 1 44.66 100 GLN A CA 1
ATOM 769 C C . GLN A 1 100 ? -6.809 -27.578 -33.344 1 44.66 100 GLN A C 1
ATOM 771 O O . GLN A 1 100 ? -7.215 -28.609 -33.875 1 44.66 100 GLN A O 1
ATOM 776 N N . ILE A 1 101 ? -7.852 -26.641 -33.188 1 44.97 101 ILE A N 1
ATOM 777 C CA . ILE A 1 101 ? -9.148 -27.016 -33.719 1 44.97 101 ILE A CA 1
ATOM 778 C C . ILE A 1 101 ? -9.094 -27 -35.25 1 44.97 101 ILE A C 1
ATOM 780 O O . ILE A 1 101 ? -9.938 -27.594 -35.906 1 44.97 101 ILE A O 1
ATOM 784 N N . MET A 1 102 ? -8.32 -26.047 -35.938 1 43.41 102 MET A N 1
ATOM 785 C CA . MET A 1 102 ? -8.938 -25.906 -37.25 1 43.41 102 MET A CA 1
ATOM 786 C C . MET A 1 102 ? -8.609 -27.109 -38.156 1 43.41 102 MET A C 1
ATOM 788 O O . MET A 1 102 ? -8.984 -27.141 -39.312 1 43.41 102 MET A O 1
ATOM 792 N N . GLU A 1 103 ? -7.539 -27.812 -37.812 1 42.72 103 GLU A N 1
ATOM 793 C CA . GLU A 1 103 ? -7.238 -28.703 -38.938 1 42.72 103 GLU A CA 1
ATOM 794 C C . GLU A 1 103 ? -8.195 -29.891 -38.969 1 42.72 103 GLU A C 1
ATOM 796 O O . GLU A 1 103 ? -8.125 -30.719 -39.875 1 42.72 103 GLU A O 1
ATOM 801 N N . GLY A 1 104 ? -9.039 -30.172 -37.906 1 33.25 104 GLY A N 1
ATOM 802 C CA . GLY A 1 104 ? -9.852 -31.297 -38.344 1 33.25 104 GLY A CA 1
ATOM 803 C C . GLY A 1 104 ? -10.945 -30.891 -39.344 1 33.25 104 GLY A C 1
ATOM 804 O O . GLY A 1 104 ? -11.266 -29.703 -39.438 1 33.25 104 GLY A O 1
ATOM 805 N N . MET B 1 1 ? -14.133 10.727 -2.068 1 45.59 1 MET B N 1
ATOM 806 C CA . MET B 1 1 ? -15.016 9.922 -1.236 1 45.59 1 MET B CA 1
ATOM 807 C C . MET B 1 1 ? -14.836 8.438 -1.53 1 45.59 1 MET B C 1
ATOM 809 O O . MET B 1 1 ? -14.906 8.016 -2.686 1 45.59 1 MET B O 1
ATOM 813 N N . MET B 1 2 ? -13.922 7.773 -0.806 1 54.34 2 MET B N 1
ATOM 814 C CA . MET B 1 2 ? -13.742 6.375 -1.184 1 54.34 2 MET B CA 1
ATOM 815 C C . MET B 1 2 ? -15.086 5.645 -1.211 1 54.34 2 MET B C 1
ATOM 817 O O . MET B 1 2 ? -15.984 5.953 -0.425 1 54.34 2 MET B O 1
ATOM 821 N N . THR B 1 3 ? -15.344 5.035 -2.262 1 60.84 3 THR B N 1
ATOM 822 C CA . THR B 1 3 ? -16.594 4.332 -2.561 1 60.84 3 THR B CA 1
ATOM 823 C C . THR B 1 3 ? -17 3.445 -1.391 1 60.84 3 THR B C 1
ATOM 825 O O . THR B 1 3 ? -16.156 3.037 -0.586 1 60.84 3 THR B O 1
ATOM 828 N N . LYS B 1 4 ? -18.219 3.486 -1 1 74.81 4 LYS B N 1
ATOM 829 C CA . LYS B 1 4 ? -18.922 2.672 -0.018 1 74.81 4 LYS B CA 1
ATOM 830 C C . LYS B 1 4 ? -18.734 1.184 -0.294 1 74.81 4 LYS B C 1
ATOM 832 O O . LYS B 1 4 ? -18.938 0.351 0.592 1 74.81 4 LYS B O 1
ATOM 837 N N . ARG B 1 5 ? -18.219 0.816 -1.493 1 89.94 5 ARG B N 1
ATOM 838 C CA . ARG B 1 5 ? -18.109 -0.613 -1.774 1 89.94 5 ARG B CA 1
ATOM 839 C C . ARG B 1 5 ? -16.734 -1.147 -1.428 1 89.94 5 ARG B C 1
ATOM 841 O O . ARG B 1 5 ? -15.719 -0.501 -1.714 1 89.94 5 ARG B O 1
ATOM 848 N N . LYS B 1 6 ? -16.766 -2.285 -0.821 1 94.19 6 LYS B N 1
ATOM 849 C CA . LYS B 1 6 ? -15.508 -2.934 -0.434 1 94.19 6 LYS B CA 1
ATOM 850 C C . LYS B 1 6 ? -14.688 -3.314 -1.659 1 94.19 6 LYS B C 1
ATOM 852 O O . LYS B 1 6 ? -15.18 -3.988 -2.564 1 94.19 6 LYS B O 1
ATOM 857 N N . PRO B 1 7 ? -13.406 -2.873 -1.727 1 96.25 7 PRO B N 1
ATOM 858 C CA . PRO B 1 7 ? -12.555 -3.262 -2.852 1 96.25 7 PRO B CA 1
ATOM 859 C C . PRO B 1 7 ? -12.305 -4.766 -2.908 1 96.25 7 PRO B C 1
ATOM 861 O O . PRO B 1 7 ? -12.414 -5.453 -1.891 1 96.25 7 PRO B O 1
ATOM 864 N N . ILE B 1 8 ? -11.922 -5.207 -4.078 1 95.5 8 ILE B N 1
ATOM 865 C CA . ILE B 1 8 ? -11.633 -6.625 -4.27 1 95.5 8 ILE B CA 1
ATOM 866 C C . ILE B 1 8 ? -10.305 -6.98 -3.611 1 95.5 8 ILE B C 1
ATOM 868 O O . ILE B 1 8 ? -9.336 -6.223 -3.709 1 95.5 8 ILE B O 1
ATOM 872 N N . HIS B 1 9 ? -10.242 -8.102 -2.883 1 97.94 9 HIS B N 1
ATOM 873 C CA . HIS B 1 9 ? -9.008 -8.602 -2.295 1 97.94 9 HIS B CA 1
ATOM 874 C C . HIS B 1 9 ? -8.07 -9.156 -3.365 1 97.94 9 HIS B C 1
ATOM 876 O O . HIS B 1 9 ? -8.508 -9.914 -4.234 1 97.94 9 HIS B O 1
ATOM 882 N N . PRO B 1 10 ? -6.859 -8.875 -3.354 1 98.5 10 PRO B N 1
ATOM 883 C CA . PRO B 1 10 ? -5.945 -9.398 -4.371 1 98.5 10 PRO B CA 1
ATOM 884 C C . PRO B 1 10 ? -5.902 -10.922 -4.398 1 98.5 10 PRO B C 1
ATOM 886 O O . PRO B 1 10 ? -5.707 -11.523 -5.457 1 98.5 10 PRO B O 1
ATOM 889 N N . GLY B 1 11 ? -6.082 -11.523 -3.225 1 98.62 11 GLY B N 1
ATOM 890 C CA . GLY B 1 11 ? -6.113 -12.977 -3.186 1 98.62 11 GLY B CA 1
ATOM 891 C C . GLY B 1 11 ? -7.203 -13.57 -4.055 1 98.62 11 GLY B C 1
ATOM 892 O O . GLY B 1 11 ? -6.977 -14.57 -4.742 1 98.62 11 GLY B O 1
ATOM 893 N N . LEU B 1 12 ? -8.344 -12.992 -3.92 1 98.06 12 LEU B N 1
ATOM 894 C CA . LEU B 1 12 ? -9.469 -13.461 -4.723 1 98.06 12 LEU B CA 1
ATOM 895 C C . LEU B 1 12 ? -9.172 -13.305 -6.211 1 98.06 12 LEU B C 1
ATOM 897 O O . LEU B 1 12 ? -9.445 -14.211 -7 1 98.06 12 LEU B O 1
ATOM 901 N N . LEU B 1 13 ? -8.625 -12.211 -6.59 1 98.19 13 LEU B N 1
ATOM 902 C CA . LEU B 1 13 ? -8.266 -11.969 -7.984 1 98.19 13 LEU B CA 1
ATOM 903 C C . LEU B 1 13 ? -7.234 -12.984 -8.461 1 98.19 13 LEU B C 1
ATOM 905 O O . LEU B 1 13 ? -7.348 -13.523 -9.562 1 98.19 13 LEU B O 1
ATOM 909 N N . LEU B 1 14 ? -6.281 -13.188 -7.617 1 98.69 14 LEU B N 1
ATOM 910 C CA . LEU B 1 14 ? -5.25 -14.164 -7.945 1 98.69 14 LEU B CA 1
ATOM 911 C C . LEU B 1 14 ? -5.863 -15.539 -8.211 1 98.69 14 LEU B C 1
ATOM 913 O O . LEU B 1 14 ? -5.543 -16.188 -9.211 1 98.69 14 LEU B O 1
ATOM 917 N N . LYS B 1 15 ? -6.738 -15.945 -7.371 1 98.62 15 LYS B N 1
ATOM 918 C CA . LYS B 1 15 ? -7.387 -17.25 -7.48 1 98.62 15 LYS B CA 1
ATOM 919 C C . LYS B 1 15 ? -8.25 -17.328 -8.734 1 98.62 15 LYS B C 1
ATOM 921 O O . LYS B 1 15 ? -8.047 -18.219 -9.578 1 98.62 15 LYS B O 1
ATOM 926 N N . GLU B 1 16 ? -9.109 -16.391 -8.898 1 98.19 16 GLU B N 1
ATOM 927 C CA . GLU B 1 16 ? -10.164 -16.453 -9.914 1 98.19 16 GLU B CA 1
ATOM 928 C C . GLU B 1 16 ? -9.617 -16.109 -11.297 1 98.19 16 GLU B C 1
ATOM 930 O O . GLU B 1 16 ? -10.023 -16.688 -12.297 1 98.19 16 GLU B O 1
ATOM 935 N N . ASP B 1 17 ? -8.641 -15.219 -11.344 1 97.62 17 ASP B N 1
ATOM 936 C CA . ASP B 1 17 ? -8.242 -14.672 -12.633 1 97.62 17 ASP B CA 1
ATOM 937 C C . ASP B 1 17 ? -6.91 -15.258 -13.094 1 97.62 17 ASP B C 1
ATOM 939 O O . ASP B 1 17 ? -6.535 -15.125 -14.258 1 97.62 17 ASP B O 1
ATOM 943 N N . VAL B 1 18 ? -6.234 -15.93 -12.234 1 98 18 VAL B N 1
ATOM 944 C CA . VAL B 1 18 ? -4.91 -16.422 -12.609 1 98 18 VAL B CA 1
ATOM 945 C C . VAL B 1 18 ? -4.84 -17.938 -12.414 1 98 18 VAL B C 1
ATOM 947 O O . VAL B 1 18 ? -4.766 -18.688 -13.383 1 98 18 VAL B O 1
AT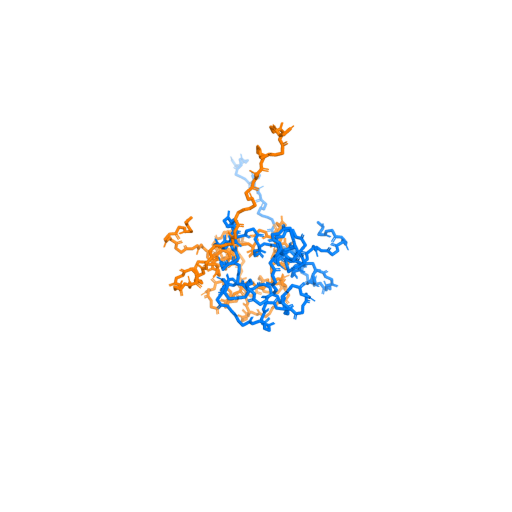OM 950 N N . LEU B 1 19 ? -5.047 -18.391 -11.211 1 98.38 19 LEU B N 1
ATOM 951 C CA . LEU B 1 19 ? -4.801 -19.797 -10.906 1 98.38 19 LEU B CA 1
ATOM 952 C C . LEU B 1 19 ? -5.824 -20.703 -11.586 1 98.38 19 LEU B C 1
ATOM 954 O O . LEU B 1 19 ? -5.461 -21.703 -12.211 1 98.38 19 LEU B O 1
ATOM 958 N N . ILE B 1 20 ? -7.07 -20.328 -11.492 1 97.88 20 ILE B N 1
ATOM 959 C CA . ILE B 1 20 ? -8.141 -21.172 -12.031 1 97.88 20 ILE B CA 1
ATOM 960 C C . ILE B 1 20 ? -8.031 -21.25 -13.547 1 97.88 20 ILE B C 1
ATOM 962 O O . ILE B 1 20 ? -7.988 -22.328 -14.125 1 97.88 20 ILE B O 1
ATOM 966 N N . PRO B 1 21 ? -7.875 -20.078 -14.203 1 97.31 21 PRO B N 1
ATOM 967 C CA . PRO B 1 21 ? -7.754 -20.156 -15.664 1 97.31 21 PRO B CA 1
ATOM 968 C C . PRO B 1 21 ? -6.539 -20.969 -16.109 1 97.31 21 PRO B C 1
ATOM 970 O O . PR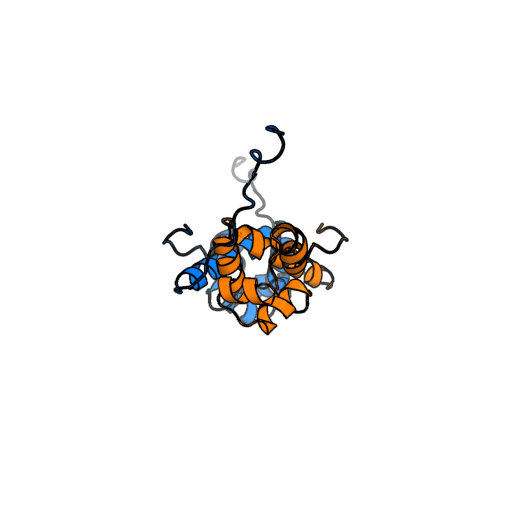O B 1 21 ? -6.57 -21.594 -17.172 1 97.31 21 PRO B O 1
ATOM 973 N N . LEU B 1 22 ? -5.461 -21.062 -15.328 1 96.56 22 LEU B N 1
ATOM 974 C CA . LEU B 1 22 ? -4.234 -21.766 -15.688 1 96.56 22 LEU B CA 1
ATOM 975 C C . LEU B 1 22 ? -4.305 -23.219 -15.258 1 96.56 22 LEU B C 1
ATOM 977 O O . LEU B 1 22 ? -3.408 -24.016 -15.57 1 96.56 22 LEU B O 1
ATOM 981 N N . GLY B 1 23 ? -5.34 -23.516 -14.516 1 96.81 23 GLY B N 1
ATOM 982 C CA . GLY B 1 23 ? -5.469 -24.859 -14.008 1 96.81 23 GLY B CA 1
ATOM 983 C C . GLY B 1 23 ? -4.402 -25.219 -12.984 1 96.81 23 GLY B C 1
ATOM 984 O O . GLY B 1 23 ? -3.99 -26.375 -12.883 1 96.81 23 GLY B O 1
ATOM 985 N N . LEU B 1 24 ? -3.994 -24.266 -12.219 1 97.69 24 LEU B N 1
ATOM 986 C CA . LEU B 1 24 ? -2.961 -24.5 -11.211 1 97.69 24 LEU B CA 1
ATOM 987 C C . LEU B 1 24 ? -3.58 -24.875 -9.867 1 97.69 24 LEU B C 1
ATOM 989 O O . LEU B 1 24 ? -4.539 -24.234 -9.43 1 97.69 24 LEU B O 1
ATOM 993 N N . SER B 1 25 ? -3.016 -25.938 -9.336 1 98.06 25 SER B N 1
ATOM 994 C CA . SER B 1 25 ? -3.383 -26.219 -7.957 1 98.06 25 SER B CA 1
ATOM 995 C C . SER B 1 25 ? -2.709 -25.25 -6.992 1 98.06 25 SER B C 1
ATOM 997 O O . SER B 1 25 ? -1.689 -24.641 -7.328 1 98.06 25 SER B O 1
ATOM 999 N N . VAL B 1 26 ? -3.275 -25.188 -5.785 1 98.5 26 VAL B N 1
ATOM 1000 C CA . VAL B 1 26 ? -2.688 -24.328 -4.758 1 98.5 26 VAL B CA 1
ATOM 1001 C C . VAL B 1 26 ? -1.272 -24.812 -4.438 1 98.5 26 VAL B C 1
ATOM 1003 O O . VAL B 1 26 ? -0.365 -24 -4.254 1 98.5 26 VAL B O 1
ATOM 1006 N N . THR B 1 27 ? -1.122 -26.078 -4.422 1 98.5 27 THR B N 1
ATOM 1007 C CA . THR B 1 27 ? 0.171 -26.672 -4.105 1 98.5 27 THR B CA 1
ATOM 1008 C C . THR B 1 27 ? 1.21 -26.297 -5.16 1 98.5 27 THR B C 1
ATOM 1010 O O . THR B 1 27 ? 2.297 -25.828 -4.828 1 98.5 27 THR B O 1
ATOM 1013 N N . LYS B 1 28 ? 0.894 -26.469 -6.406 1 98.38 28 LYS B N 1
ATOM 1014 C CA . LYS B 1 28 ? 1.823 -26.156 -7.488 1 98.38 28 LYS B CA 1
ATOM 1015 C C . LYS B 1 28 ? 2.145 -24.672 -7.52 1 98.38 28 LYS B C 1
ATOM 1017 O O . LYS B 1 28 ? 3.305 -24.281 -7.672 1 98.38 28 LYS B O 1
ATOM 1022 N N . ALA B 1 29 ? 1.144 -23.891 -7.402 1 98.69 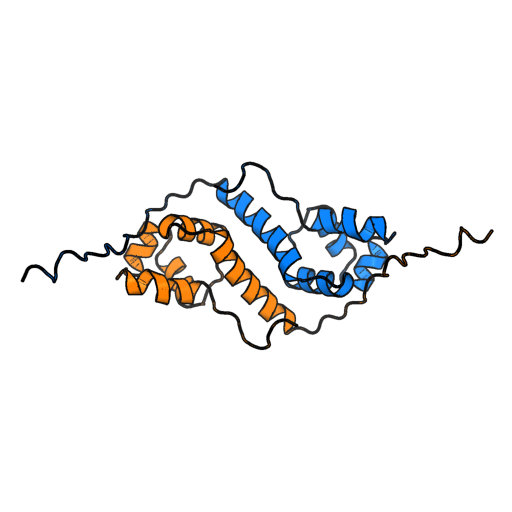29 ALA B N 1
ATOM 1023 C CA . ALA B 1 29 ? 1.334 -22.438 -7.41 1 98.69 29 ALA B CA 1
ATOM 1024 C C . ALA B 1 29 ? 2.244 -22 -6.266 1 98.69 29 ALA B C 1
ATOM 1026 O O . ALA B 1 29 ? 3.105 -21.141 -6.445 1 98.69 29 ALA B O 1
ATOM 1027 N N . ALA B 1 30 ? 2.043 -22.547 -5.07 1 98.81 30 ALA B N 1
ATOM 1028 C CA . ALA B 1 30 ? 2.857 -22.203 -3.906 1 98.81 30 ALA B CA 1
ATOM 1029 C C . ALA B 1 30 ? 4.324 -22.547 -4.145 1 98.81 30 ALA B C 1
ATOM 1031 O O . ALA B 1 30 ? 5.211 -21.766 -3.797 1 98.81 30 ALA B O 1
ATOM 1032 N N . VAL B 1 31 ? 4.535 -23.672 -4.742 1 98.38 31 VAL B N 1
ATOM 1033 C CA . VAL B 1 31 ? 5.891 -24.078 -5.078 1 98.38 31 VAL B CA 1
ATOM 1034 C C . VAL B 1 31 ? 6.516 -23.078 -6.043 1 98.38 31 VAL B C 1
ATOM 1036 O O . VAL B 1 31 ? 7.645 -22.625 -5.832 1 98.38 31 VAL B O 1
ATOM 1039 N N . ASP B 1 32 ? 5.773 -22.703 -7.086 1 98.12 32 ASP B N 1
ATOM 1040 C CA . ASP B 1 32 ? 6.273 -21.75 -8.086 1 98.12 32 ASP B CA 1
ATOM 1041 C C . ASP B 1 32 ? 6.559 -20.391 -7.453 1 98.12 32 ASP B C 1
ATOM 1043 O O . ASP B 1 32 ? 7.512 -19.719 -7.84 1 98.12 32 ASP B O 1
ATOM 1047 N N . LEU B 1 33 ? 5.75 -20.016 -6.477 1 98.56 33 LEU B N 1
ATOM 1048 C CA . LEU B 1 33 ? 5.898 -18.734 -5.805 1 98.56 33 LEU B CA 1
ATOM 1049 C C . LEU B 1 33 ? 6.988 -18.797 -4.738 1 98.56 33 LEU B C 1
ATOM 1051 O O . LEU B 1 33 ? 7.438 -17.766 -4.238 1 98.56 33 LEU B O 1
ATOM 1055 N N . GLY B 1 34 ? 7.328 -19.969 -4.355 1 98.19 34 GLY B N 1
ATOM 1056 C CA . GLY B 1 34 ? 8.352 -20.141 -3.336 1 98.19 34 GLY B CA 1
ATOM 1057 C C . GLY B 1 34 ? 7.84 -19.891 -1.929 1 98.19 34 GLY B C 1
ATOM 1058 O O . GLY B 1 34 ? 8.555 -19.344 -1.087 1 98.19 34 GLY B O 1
ATOM 1059 N N . VAL B 1 35 ? 6.641 -20.25 -1.706 1 98.44 35 VAL B N 1
ATOM 1060 C CA . VAL B 1 35 ? 6.055 -20.062 -0.381 1 98.44 35 VAL B CA 1
ATOM 1061 C C . VAL B 1 35 ? 5.379 -21.359 0.063 1 98.44 35 VAL B C 1
ATOM 1063 O O . VAL B 1 35 ? 5.25 -22.297 -0.723 1 98.44 35 VAL B O 1
ATOM 1066 N N . SER B 1 36 ? 5.016 -21.406 1.317 1 98.62 36 SER B N 1
ATOM 1067 C CA . SER B 1 36 ? 4.297 -22.578 1.81 1 98.62 36 SER B CA 1
ATOM 1068 C C . SER B 1 36 ? 2.879 -22.625 1.249 1 98.62 36 SER B C 1
ATOM 1070 O O . SER B 1 36 ? 2.289 -21.594 0.936 1 98.62 36 SER B O 1
ATOM 1072 N N . ARG B 1 37 ? 2.365 -23.844 1.153 1 98.62 37 ARG B N 1
ATOM 1073 C CA . ARG B 1 37 ? 0.973 -24.016 0.757 1 98.62 37 ARG B CA 1
ATOM 1074 C C . ARG B 1 37 ? 0.035 -23.266 1.689 1 98.62 37 ARG B C 1
ATOM 1076 O O . ARG B 1 37 ? -0.953 -22.672 1.242 1 98.62 37 ARG B O 1
ATOM 1083 N N . LYS B 1 38 ? 0.281 -23.234 2.904 1 98.81 38 LYS B N 1
ATOM 1084 C CA . LYS B 1 38 ? -0.54 -22.531 3.887 1 98.81 38 LYS B CA 1
ATOM 1085 C C . LYS B 1 38 ? -0.58 -21.031 3.6 1 98.81 38 LYS B C 1
ATOM 1087 O O . LYS B 1 38 ? -1.65 -20.422 3.617 1 98.81 38 LYS B O 1
ATOM 1092 N N . THR B 1 39 ? 0.545 -20.453 3.295 1 98.69 39 THR B N 1
ATOM 1093 C CA . THR B 1 39 ? 0.656 -19.031 3.023 1 98.69 39 THR B CA 1
ATOM 1094 C C . THR B 1 39 ? -0.211 -18.625 1.831 1 98.69 39 THR B C 1
ATOM 1096 O O . THR B 1 39 ? -0.978 -17.672 1.905 1 98.69 39 THR B O 1
ATOM 1099 N N . LEU B 1 40 ? -0.069 -19.391 0.776 1 98.88 40 LEU B N 1
ATOM 1100 C CA . LEU B 1 40 ? -0.853 -19.062 -0.411 1 98.88 40 LEU B CA 1
ATOM 1101 C C . LEU B 1 40 ? -2.338 -19.312 -0.166 1 98.88 40 LEU B C 1
ATOM 1103 O O . LEU B 1 40 ? -3.182 -18.516 -0.58 1 98.88 40 LEU B O 1
ATOM 1107 N N . SER B 1 41 ? -2.658 -20.422 0.488 1 98.88 41 SER B N 1
ATOM 1108 C CA . SER B 1 41 ? -4.047 -20.75 0.786 1 98.88 41 SER B CA 1
ATOM 1109 C C . SER B 1 41 ? -4.715 -19.641 1.593 1 98.88 41 SER B C 1
ATOM 1111 O O . SER B 1 41 ? -5.832 -19.219 1.278 1 98.88 41 SER B O 1
ATOM 1113 N N . GLU B 1 42 ? -4.062 -19.109 2.572 1 98.81 42 GLU B N 1
ATOM 1114 C CA . GLU B 1 42 ? -4.602 -18.016 3.391 1 98.81 42 GLU B CA 1
ATOM 1115 C C . GLU B 1 42 ? -4.82 -16.766 2.559 1 98.81 42 GLU B C 1
ATOM 1117 O O . GLU B 1 42 ? -5.82 -16.062 2.734 1 98.81 42 GLU B O 1
ATOM 1122 N N . LEU B 1 43 ? -3.926 -16.469 1.644 1 98.88 43 LEU B N 1
ATOM 1123 C CA . LEU B 1 43 ? -4.055 -15.289 0.804 1 98.88 43 LEU B CA 1
ATOM 1124 C C . LEU B 1 43 ? -5.254 -15.414 -0.128 1 98.88 43 LEU B C 1
ATOM 1126 O O . LEU B 1 43 ? -6.102 -14.516 -0.176 1 98.88 43 LEU B O 1
ATOM 1130 N N . ILE B 1 44 ? -5.371 -16.547 -0.853 1 98.75 44 ILE B N 1
ATOM 1131 C CA . ILE B 1 44 ? -6.371 -16.641 -1.908 1 98.75 44 ILE B CA 1
ATOM 1132 C C . ILE B 1 44 ? -7.754 -16.859 -1.29 1 98.75 44 ILE B C 1
ATOM 1134 O O . ILE B 1 44 ? -8.773 -16.734 -1.974 1 98.75 44 ILE B O 1
ATOM 1138 N N . ASN B 1 45 ? -7.793 -17.219 0.01 1 98.44 45 ASN B N 1
ATOM 1139 C CA . ASN B 1 45 ? -9.062 -17.312 0.729 1 98.44 45 ASN B CA 1
ATOM 1140 C C . ASN B 1 45 ? -9.312 -16.078 1.592 1 98.44 45 ASN B C 1
ATOM 1142 O O . ASN B 1 45 ? -10.164 -16.109 2.48 1 98.44 45 ASN B O 1
ATOM 1146 N N . GLU B 1 46 ? -8.609 -15.055 1.406 1 97.94 46 GLU B N 1
ATOM 1147 C CA . GLU B 1 46 ? -8.805 -13.711 1.954 1 97.94 46 GLU B CA 1
ATOM 1148 C C . GLU B 1 46 ? -8.609 -13.703 3.467 1 97.94 46 GLU B C 1
ATOM 1150 O O . GLU B 1 46 ? -9.219 -12.891 4.168 1 97.94 46 GLU B O 1
ATOM 1155 N N . LYS B 1 47 ? -7.762 -14.594 3.959 1 98.25 47 LYS B N 1
ATOM 1156 C CA . LYS B 1 47 ? -7.477 -14.695 5.387 1 98.25 47 LYS B CA 1
ATOM 1157 C C . LYS B 1 47 ? -6.148 -14.023 5.73 1 98.25 47 LYS B C 1
ATOM 1159 O O . LYS B 1 47 ? -5.766 -13.953 6.902 1 98.25 47 LYS B O 1
ATOM 1164 N N . ALA B 1 48 ? -5.367 -13.586 4.809 1 98.44 48 ALA B N 1
ATOM 1165 C CA . ALA B 1 48 ? -4.113 -12.859 4.961 1 98.44 48 ALA B CA 1
ATOM 1166 C C . ALA B 1 48 ? -4.031 -11.688 3.98 1 98.44 48 ALA B C 1
ATOM 1168 O O . ALA B 1 48 ? -4.574 -11.758 2.875 1 98.44 48 ALA B O 1
ATOM 1169 N N . SER B 1 49 ? -3.371 -10.656 4.402 1 98.19 49 SER B N 1
ATOM 1170 C CA . SER B 1 49 ? -3.102 -9.539 3.514 1 98.19 49 SER B CA 1
ATOM 1171 C C . SER B 1 49 ? -1.952 -9.852 2.561 1 98.19 49 SER B C 1
ATOM 1173 O O . SER B 1 49 ? -1.086 -10.664 2.873 1 98.19 49 SER B O 1
ATOM 1175 N N . LEU B 1 50 ? -1.927 -9.18 1.407 1 98.69 50 LEU B N 1
ATOM 1176 C CA . LEU B 1 50 ? -0.828 -9.312 0.456 1 98.69 50 LEU B CA 1
ATOM 1177 C C . LEU B 1 50 ? 0.353 -8.445 0.867 1 98.69 50 LEU B C 1
ATOM 1179 O O . LEU B 1 50 ? 0.247 -7.215 0.885 1 98.69 50 LEU B O 1
ATOM 1183 N N . SER B 1 51 ? 1.458 -9.047 1.199 1 98 51 SER B N 1
ATOM 1184 C CA . SER B 1 51 ? 2.67 -8.328 1.579 1 98 51 SER B CA 1
ATOM 1185 C C . SER B 1 51 ? 3.4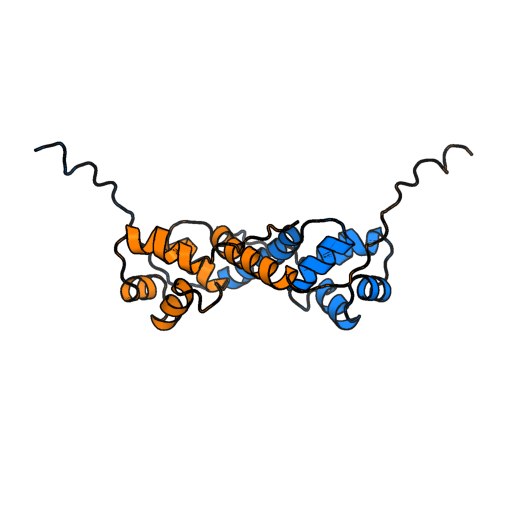55 -7.879 0.351 1 98 51 SER B C 1
ATOM 1187 O O . SER B 1 51 ? 3.236 -8.391 -0.751 1 98 51 SER B O 1
ATOM 1189 N N . PRO B 1 52 ? 4.375 -6.953 0.562 1 97.69 52 PRO B N 1
ATOM 1190 C CA . PRO B 1 52 ? 5.25 -6.559 -0.543 1 97.69 52 PRO B CA 1
ATOM 1191 C C . PRO B 1 52 ? 6.031 -7.738 -1.121 1 97.69 52 PRO B C 1
ATOM 1193 O O . PRO B 1 52 ? 6.164 -7.855 -2.342 1 97.69 52 PRO B O 1
ATOM 1196 N N . ASP B 1 53 ? 6.48 -8.617 -0.292 1 97.31 53 ASP B N 1
ATOM 1197 C CA . ASP B 1 53 ? 7.203 -9.797 -0.753 1 97.31 53 ASP B CA 1
ATOM 1198 C C . ASP B 1 53 ? 6.32 -10.664 -1.647 1 97.31 53 ASP B C 1
ATOM 1200 O O . ASP B 1 53 ? 6.738 -11.078 -2.732 1 97.31 53 ASP B O 1
ATOM 1204 N N . MET B 1 54 ? 5.16 -10.867 -1.219 1 98.31 54 MET B N 1
ATOM 1205 C CA . MET B 1 54 ? 4.242 -11.703 -1.992 1 98.31 54 MET B CA 1
ATOM 1206 C C . MET B 1 54 ? 3.861 -11.016 -3.301 1 98.31 54 MET B C 1
ATOM 1208 O O . MET B 1 54 ? 3.715 -11.672 -4.332 1 98.31 54 MET B O 1
ATOM 1212 N N . ALA B 1 55 ? 3.662 -9.711 -3.246 1 98.62 55 ALA B N 1
ATOM 1213 C CA . ALA B 1 55 ? 3.352 -8.961 -4.461 1 98.62 55 ALA B CA 1
ATOM 1214 C C . ALA B 1 55 ? 4.445 -9.141 -5.512 1 98.62 55 ALA B C 1
ATOM 1216 O O . ALA B 1 55 ? 4.152 -9.312 -6.695 1 98.62 55 ALA B O 1
ATOM 1217 N N . ILE B 1 56 ? 5.672 -9.164 -5.066 1 97.94 56 ILE B N 1
ATOM 1218 C CA . ILE B 1 56 ? 6.805 -9.336 -5.969 1 97.94 56 ILE B CA 1
ATOM 1219 C C . ILE B 1 56 ? 6.789 -10.75 -6.551 1 97.94 56 ILE B C 1
ATOM 1221 O O . ILE B 1 56 ? 6.945 -10.93 -7.758 1 97.94 56 ILE B O 1
ATOM 1225 N N . ARG B 1 57 ? 6.562 -11.719 -5.695 1 98.38 57 ARG B N 1
ATOM 1226 C CA . ARG B 1 57 ? 6.492 -13.109 -6.145 1 98.38 57 ARG B CA 1
ATOM 1227 C C . ARG B 1 57 ? 5.398 -13.289 -7.191 1 98.38 57 ARG B C 1
ATOM 1229 O O . ARG B 1 57 ? 5.629 -13.898 -8.234 1 98.38 57 ARG B O 1
ATOM 1236 N N . ILE B 1 58 ? 4.273 -12.703 -6.949 1 98.56 58 ILE B N 1
ATOM 1237 C CA . ILE B 1 58 ? 3.137 -12.836 -7.852 1 98.56 58 ILE B CA 1
ATOM 1238 C C . ILE B 1 58 ? 3.434 -12.117 -9.164 1 98.56 58 ILE B C 1
ATOM 1240 O O . ILE B 1 58 ? 3.158 -12.641 -10.242 1 98.56 58 ILE B O 1
ATOM 1244 N N . GLY B 1 59 ? 3.924 -10.945 -9.039 1 97.69 59 GLY B N 1
ATOM 1245 C CA . GLY B 1 59 ? 4.293 -10.211 -10.234 1 97.69 59 GLY B CA 1
ATOM 1246 C C . GLY B 1 59 ? 5.23 -10.992 -11.141 1 97.69 59 GLY B C 1
ATOM 1247 O O . GLY B 1 59 ? 5.02 -11.047 -12.359 1 97.69 59 GLY B O 1
ATOM 1248 N N . LYS B 1 60 ? 6.227 -11.594 -10.602 1 96.75 60 LYS B N 1
ATOM 1249 C CA . LYS B 1 60 ? 7.191 -12.391 -11.352 1 96.75 60 LYS B CA 1
ATOM 1250 C C . LYS B 1 60 ? 6.52 -13.609 -11.992 1 96.75 60 LYS B C 1
ATOM 1252 O O . LYS B 1 60 ? 6.754 -13.906 -13.164 1 96.75 60 LYS B O 1
ATOM 1257 N N . ALA B 1 61 ? 5.711 -14.234 -11.234 1 97.94 61 ALA B N 1
ATOM 1258 C CA . ALA B 1 61 ? 5.078 -15.469 -11.711 1 97.94 61 ALA B CA 1
ATOM 1259 C C . ALA B 1 61 ? 4.066 -15.18 -12.812 1 97.94 61 ALA B C 1
ATOM 1261 O O . ALA B 1 61 ? 3.881 -15.992 -13.727 1 97.94 61 ALA B O 1
ATOM 1262 N N . THR B 1 62 ? 3.445 -14.031 -12.781 1 97.75 62 THR B N 1
ATOM 1263 C CA . THR B 1 62 ? 2.367 -13.711 -13.703 1 97.75 62 THR B CA 1
ATOM 1264 C C . THR B 1 62 ? 2.857 -12.766 -14.797 1 97.75 62 THR B C 1
ATOM 1266 O O . THR B 1 62 ? 2.115 -12.438 -15.727 1 97.75 62 THR B O 1
ATOM 1269 N N . ASN B 1 63 ? 4.023 -12.266 -14.648 1 96.44 63 ASN B N 1
ATOM 1270 C CA . ASN B 1 63 ? 4.574 -11.266 -15.555 1 96.44 63 ASN B CA 1
ATOM 1271 C C . ASN B 1 63 ? 3.746 -9.984 -15.547 1 96.44 63 ASN B C 1
ATOM 1273 O O . ASN B 1 63 ? 3.377 -9.477 -16.609 1 96.44 63 ASN B O 1
ATOM 1277 N N . THR B 1 64 ? 3.393 -9.508 -14.367 1 96.94 64 THR B N 1
ATOM 1278 C CA . THR B 1 64 ? 2.691 -8.258 -14.125 1 96.94 64 THR B CA 1
ATOM 1279 C C . THR B 1 64 ? 3.453 -7.391 -13.125 1 96.94 64 THR B C 1
ATOM 1281 O O . THR B 1 64 ? 4.527 -7.777 -12.656 1 96.94 64 THR B O 1
ATOM 1284 N N . SER B 1 65 ? 2.912 -6.277 -12.852 1 97.06 65 SER B N 1
ATOM 1285 C CA . SER B 1 65 ? 3.604 -5.367 -11.938 1 97.06 65 SER B CA 1
ATOM 1286 C C . SER B 1 65 ? 3.281 -5.688 -10.484 1 97.06 65 SER B C 1
ATOM 1288 O O . SER B 1 65 ? 2.111 -5.781 -10.109 1 97.06 65 SER B O 1
ATOM 1290 N N . PRO B 1 66 ? 4.301 -5.871 -9.672 1 97.31 66 PRO B N 1
ATOM 1291 C CA . PRO B 1 66 ? 4.059 -6.02 -8.234 1 97.31 66 PRO B CA 1
ATOM 1292 C C . PRO B 1 66 ? 3.266 -4.852 -7.652 1 97.31 66 PRO B C 1
ATOM 1294 O O . PRO B 1 66 ? 2.455 -5.047 -6.742 1 97.31 66 PRO B O 1
ATOM 1297 N N . GLU B 1 67 ? 3.457 -3.697 -8.172 1 97.19 67 GLU B N 1
ATOM 1298 C CA . GLU B 1 67 ? 2.777 -2.494 -7.703 1 97.19 67 GLU B CA 1
ATOM 1299 C C . GLU B 1 67 ? 1.265 -2.615 -7.867 1 97.19 67 GLU B C 1
ATOM 1301 O O . GLU B 1 67 ? 0.504 -2.186 -6.996 1 97.19 67 GLU B O 1
ATOM 1306 N N . SER B 1 68 ? 0.863 -3.141 -8.969 1 97.06 68 SER B N 1
ATOM 1307 C CA . SER B 1 68 ? -0.567 -3.291 -9.219 1 97.06 68 SER B CA 1
ATOM 1308 C C . SER B 1 68 ? -1.222 -4.18 -8.172 1 97.06 68 SER B C 1
ATOM 1310 O O . SER B 1 68 ? -2.301 -3.863 -7.664 1 97.06 68 SER B O 1
ATOM 1312 N N . TRP B 1 69 ? -0.582 -5.266 -7.812 1 98.31 69 TRP B N 1
ATOM 1313 C CA . TRP B 1 69 ? -1.103 -6.188 -6.805 1 98.31 69 TRP B CA 1
ATOM 1314 C C . TRP B 1 69 ? -1.131 -5.527 -5.43 1 98.31 69 TRP B C 1
ATOM 1316 O O . TRP B 1 69 ? -2.129 -5.621 -4.711 1 98.31 69 TRP B O 1
ATOM 1326 N N . LEU B 1 70 ? -0.026 -4.859 -5.078 1 98.06 70 LEU B N 1
ATOM 1327 C CA . LEU B 1 70 ? 0.053 -4.258 -3.752 1 98.06 70 LEU B CA 1
ATOM 1328 C C . LEU B 1 70 ? -0.933 -3.102 -3.621 1 98.06 70 LEU B C 1
ATOM 1330 O O . LEU B 1 70 ? -1.489 -2.873 -2.545 1 98.06 70 LEU B O 1
ATOM 1334 N N . ASN B 1 71 ? -1.191 -2.457 -4.719 1 96.88 71 ASN B N 1
ATOM 1335 C CA . ASN B 1 71 ? -2.168 -1.372 -4.707 1 96.88 71 ASN B CA 1
ATOM 1336 C C . ASN B 1 71 ? -3.57 -1.883 -4.387 1 96.88 71 ASN B C 1
ATOM 1338 O O . ASN B 1 71 ? -4.355 -1.191 -3.736 1 96.88 71 ASN B O 1
ATOM 1342 N N . MET B 1 72 ? -3.891 -3.021 -4.82 1 97.31 72 MET B N 1
ATOM 1343 C CA . MET B 1 72 ? -5.184 -3.615 -4.488 1 97.31 72 MET B CA 1
ATOM 1344 C C . MET B 1 72 ? -5.324 -3.812 -2.984 1 97.31 72 MET B C 1
ATOM 1346 O O . MET B 1 72 ? -6.375 -3.521 -2.41 1 97.31 72 MET B O 1
ATOM 1350 N N . GLN B 1 73 ? -4.297 -4.293 -2.408 1 97.94 73 GLN B N 1
ATOM 1351 C CA . GLN B 1 73 ? -4.301 -4.445 -0.956 1 97.94 73 GLN B CA 1
ATOM 1352 C C . GLN B 1 73 ? -4.434 -3.092 -0.262 1 97.94 73 GLN B C 1
ATOM 1354 O O . GLN B 1 73 ? -5.168 -2.961 0.721 1 97.94 73 GLN B O 1
ATOM 1359 N N . SER B 1 74 ? -3.688 -2.146 -0.769 1 97.44 74 SER B N 1
ATOM 1360 C CA . SER B 1 74 ? -3.717 -0.81 -0.185 1 97.44 74 SER B CA 1
ATOM 1361 C C . SER B 1 74 ? -5.125 -0.22 -0.225 1 97.44 74 SER B C 1
ATOM 1363 O O . SER B 1 74 ? -5.555 0.435 0.726 1 97.44 74 SER B O 1
ATOM 1365 N N . LYS B 1 75 ? -5.758 -0.423 -1.342 1 96.69 75 LYS B N 1
ATOM 1366 C CA . LYS B 1 75 ? -7.129 0.054 -1.469 1 96.69 75 LYS B CA 1
ATOM 1367 C C . LYS B 1 75 ? -8.031 -0.579 -0.413 1 96.69 75 LYS B C 1
ATOM 1369 O O . LYS B 1 75 ? -8.875 0.098 0.177 1 96.69 75 LYS B O 1
ATOM 1374 N N . LEU B 1 76 ? -7.879 -1.828 -0.231 1 96.38 76 LEU B N 1
ATOM 1375 C CA . LEU B 1 76 ? -8.648 -2.539 0.786 1 96.38 76 LEU B CA 1
ATOM 1376 C C . LEU B 1 76 ? -8.336 -1.996 2.178 1 96.38 76 LEU B C 1
ATOM 1378 O O . LEU B 1 76 ? -9.25 -1.777 2.98 1 96.38 76 LEU B O 1
ATOM 1382 N N . ASP B 1 77 ? -7.074 -1.733 2.449 1 96.5 77 ASP B N 1
ATOM 1383 C CA . ASP B 1 77 ? -6.645 -1.205 3.74 1 96.5 77 ASP B CA 1
ATOM 1384 C C . ASP B 1 77 ? -7.227 0.184 3.988 1 96.5 77 ASP B C 1
ATOM 1386 O O . ASP B 1 77 ? -7.676 0.485 5.098 1 96.5 77 ASP B O 1
ATOM 1390 N N . LEU B 1 78 ? -7.219 0.959 2.994 1 96.5 78 LEU B N 1
ATOM 1391 C CA . LEU B 1 78 ? -7.785 2.299 3.104 1 96.5 78 LEU B CA 1
ATOM 1392 C C . LEU B 1 78 ? -9.289 2.232 3.363 1 96.5 78 LEU B C 1
ATOM 1394 O O . LEU B 1 78 ? -9.812 2.967 4.203 1 96.5 78 LEU B O 1
ATOM 1398 N N . TRP B 1 79 ? -9.945 1.373 2.619 1 96.19 79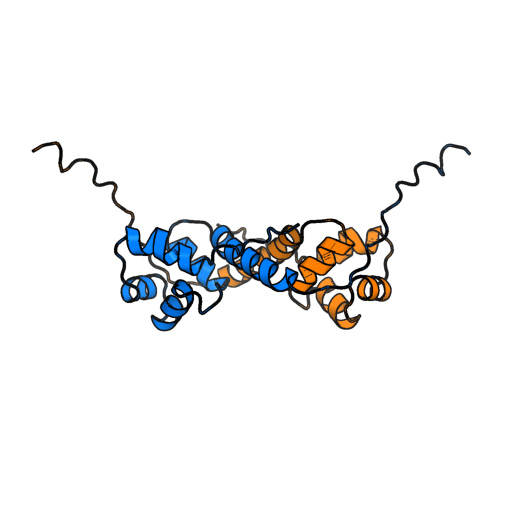 TRP B N 1
ATOM 1399 C CA . TRP B 1 79 ? -11.383 1.188 2.787 1 96.19 79 TRP B CA 1
ATOM 1400 C C . TRP B 1 79 ? -11.711 0.811 4.227 1 96.19 79 TRP B C 1
ATOM 1402 O O . TRP B 1 79 ? -12.656 1.348 4.812 1 96.19 79 TRP B O 1
ATOM 1412 N N . LYS B 1 80 ? -10.992 -0.055 4.84 1 93.94 80 LYS B N 1
ATOM 1413 C CA . LYS B 1 80 ? -11.195 -0.473 6.223 1 93.94 80 LYS B CA 1
ATOM 1414 C C . LYS B 1 80 ? -10.984 0.69 7.188 1 93.94 80 LYS B C 1
ATOM 1416 O O . LYS B 1 80 ? -11.766 0.881 8.125 1 93.94 80 LYS B O 1
ATOM 1421 N N . SER B 1 81 ? -9.977 1.469 6.969 1 94.75 81 SER B N 1
ATOM 1422 C CA . SER B 1 81 ? -9.609 2.561 7.863 1 94.75 81 SER B CA 1
ATOM 1423 C C . SER B 1 81 ? -10.602 3.715 7.77 1 94.75 81 SER B C 1
ATOM 1425 O O . SER B 1 81 ? -10.797 4.453 8.734 1 94.75 81 SER B O 1
ATOM 1427 N N . GLU B 1 82 ? -11.133 3.906 6.59 1 92 82 GLU B N 1
ATOM 1428 C CA . GLU B 1 82 ? -12.078 4.992 6.355 1 92 82 GLU B CA 1
ATOM 1429 C C . GLU B 1 82 ? -13.383 4.766 7.113 1 92 82 GLU B C 1
ATOM 1431 O O . GLU B 1 82 ? -14.172 5.695 7.289 1 92 82 GLU B O 1
ATOM 1436 N N . GLN B 1 83 ? -13.602 3.512 7.445 1 88.12 83 GLN B N 1
ATOM 1437 C CA . GLN B 1 83 ? -14.812 3.201 8.195 1 88.12 83 GLN B CA 1
ATOM 1438 C C . GLN B 1 83 ? -14.734 3.746 9.617 1 88.12 83 GLN B C 1
ATOM 1440 O O . GLN B 1 83 ? -15.75 3.832 10.312 1 88.12 83 GLN B O 1
ATOM 1445 N N . LYS B 1 84 ? -13.594 4.199 9.93 1 84.88 84 LYS B N 1
ATOM 1446 C CA . LYS B 1 84 ? -13.367 4.785 11.242 1 84.88 84 LYS B CA 1
ATOM 1447 C C . LYS B 1 84 ? -13.562 6.297 11.211 1 84.88 84 LYS B C 1
ATOM 1449 O O . LYS B 1 84 ? -13.297 6.941 10.195 1 84.88 84 LYS B O 1
ATOM 1454 N N . SER B 1 85 ? -14.234 6.77 12.172 1 79.25 85 SER B N 1
ATOM 1455 C CA . SER B 1 85 ? -14.336 8.219 12.281 1 79.25 85 SER B CA 1
ATOM 1456 C C . SER B 1 85 ? -13.031 8.828 12.789 1 79.25 85 SER B C 1
ATOM 1458 O O . SER B 1 85 ? -12.57 8.484 13.883 1 79.25 85 SER B O 1
ATOM 1460 N N . LEU B 1 86 ? -12.453 9.602 11.828 1 85.19 86 LEU B N 1
ATOM 1461 C CA . LEU B 1 86 ? -11.211 10.258 12.211 1 85.19 86 LEU B CA 1
ATOM 1462 C C . LEU B 1 86 ? -11.391 11.766 12.305 1 85.19 86 LEU B C 1
ATOM 1464 O O . LEU B 1 86 ? -11.883 12.398 11.367 1 85.19 86 LEU B O 1
ATOM 1468 N N . ASP B 1 87 ? -11.141 12.328 13.484 1 90.81 87 ASP B N 1
ATOM 1469 C CA . ASP B 1 87 ? -11.242 13.766 13.695 1 90.81 87 ASP B CA 1
ATOM 1470 C C . ASP B 1 87 ? -9.977 14.484 13.242 1 90.81 87 ASP B C 1
ATOM 1472 O O . ASP B 1 87 ? -8.938 14.391 13.898 1 90.81 87 ASP B O 1
ATOM 1476 N N . VAL B 1 88 ? -10.062 15.125 12.133 1 96.12 88 VAL B N 1
ATOM 1477 C CA . VAL B 1 88 ? -8.922 15.812 11.531 1 96.12 88 VAL B CA 1
ATOM 1478 C C . VAL B 1 88 ? -9.32 17.234 11.172 1 96.12 88 VAL B C 1
ATOM 1480 O O . VAL B 1 88 ? -10.43 17.484 10.68 1 96.12 88 VAL B O 1
ATOM 1483 N N . LEU B 1 89 ? -8.492 18.156 11.477 1 97 89 LEU B N 1
ATOM 1484 C CA . LEU B 1 89 ? -8.664 19.547 11.039 1 97 89 LEU B CA 1
ATOM 1485 C C . LEU B 1 89 ? -7.844 19.828 9.789 1 97 89 LEU B C 1
ATOM 1487 O O . LEU B 1 89 ? -6.695 19.391 9.68 1 97 89 LEU B O 1
ATOM 1491 N N . PRO B 1 90 ? -8.438 20.609 8.898 1 96.81 90 PRO B N 1
ATOM 1492 C CA . PRO B 1 90 ? -7.664 20.953 7.703 1 96.81 90 PRO B CA 1
ATOM 1493 C C . PRO B 1 90 ? -6.48 21.859 8.008 1 96.81 90 PRO B C 1
ATOM 1495 O O . PRO B 1 90 ? -6.566 22.719 8.891 1 96.81 90 PRO B O 1
ATOM 1498 N N . PHE B 1 91 ? -5.445 21.594 7.254 1 97 91 PHE B N 1
ATOM 1499 C CA . PHE B 1 91 ? -4.336 22.531 7.312 1 97 91 PHE B CA 1
ATOM 1500 C C . PHE B 1 91 ? -4.715 23.859 6.668 1 97 91 PHE B C 1
ATOM 1502 O O . PHE B 1 91 ? -5.613 23.906 5.824 1 97 91 PHE B O 1
ATOM 1509 N N . PRO B 1 92 ? -4.051 24.891 7.121 1 92.44 92 PRO B N 1
ATOM 1510 C CA . PRO B 1 92 ? -4.371 26.188 6.52 1 92.44 92 PRO B CA 1
ATOM 1511 C C . PRO B 1 92 ? -3.994 26.266 5.043 1 92.44 92 PRO B C 1
ATOM 1513 O O . PRO B 1 92 ? -3.061 25.594 4.605 1 92.44 92 PRO B O 1
ATOM 1516 N N . GLU B 1 93 ? -4.773 26.781 4.223 1 83.62 93 GLU B N 1
ATOM 1517 C CA . GLU B 1 93 ? -4.461 26.969 2.811 1 83.62 93 GLU B CA 1
ATOM 1518 C C . GLU B 1 93 ? -3.529 28.172 2.602 1 83.62 93 GLU B C 1
ATOM 1520 O O . GLU B 1 93 ? -3.604 29.156 3.336 1 83.62 93 GLU B O 1
ATOM 1525 N N . ILE B 1 94 ? -2.465 27.906 1.957 1 71.12 94 ILE B N 1
ATOM 1526 C CA . ILE B 1 94 ? -1.594 29.031 1.643 1 71.12 94 ILE B CA 1
ATOM 1527 C C . ILE B 1 94 ? -2.389 30.109 0.906 1 71.12 94 ILE B C 1
ATOM 1529 O O . ILE B 1 94 ? -2.973 29.844 -0.147 1 71.12 94 ILE B O 1
ATOM 1533 N N . SER B 1 95 ? -3.004 30.875 1.652 1 61.88 95 SER B N 1
ATOM 1534 C CA . SER B 1 95 ? -3.646 32 1.02 1 61.88 95 SER B CA 1
ATOM 1535 C C . SER B 1 95 ? -2.73 32.656 -0.014 1 61.88 95 SER B C 1
ATOM 1537 O O . SER B 1 95 ? -1.556 32.906 0.262 1 61.88 95 SER B O 1
ATOM 1539 N N . LYS B 1 96 ? -2.744 32.281 -1.352 1 53.56 96 LYS B N 1
ATOM 1540 C CA . LYS B 1 96 ? -2.186 33.25 -2.281 1 53.56 96 LYS B CA 1
ATOM 1541 C C . LYS B 1 96 ? -2.535 34.688 -1.857 1 53.56 96 LYS B C 1
ATOM 1543 O O . LYS B 1 96 ? -3.66 35.125 -2.068 1 53.56 96 LYS B O 1
ATOM 1548 N N . THR B 1 97 ? -2.27 35.156 -0.705 1 48.12 97 THR B N 1
ATOM 1549 C CA . THR B 1 97 ? -2.35 36.594 -0.579 1 48.12 97 THR B CA 1
ATOM 1550 C C . THR B 1 97 ? -1.594 37.281 -1.714 1 48.12 97 THR B C 1
ATOM 1552 O O . THR B 1 97 ? -0.361 37.281 -1.736 1 48.12 97 THR B O 1
ATOM 1555 N N . ASN B 1 98 ? -1.914 37.125 -2.922 1 44.62 98 ASN B N 1
ATOM 1556 C CA . ASN B 1 98 ? -1.581 38.125 -3.926 1 44.62 98 ASN B CA 1
ATOM 1557 C C . ASN B 1 98 ? -1.467 39.531 -3.309 1 44.62 98 ASN B C 1
ATOM 1559 O O . ASN B 1 98 ? -0.487 40.219 -3.545 1 44.62 98 ASN B O 1
ATOM 1563 N N . ASP B 1 99 ? -2.76 40.375 -3.199 1 42.47 99 ASP B N 1
ATOM 1564 C CA . ASP B 1 99 ? -2.99 41.75 -3.619 1 42.47 99 ASP B CA 1
ATOM 1565 C C . ASP B 1 99 ? -2.484 42.719 -2.568 1 42.47 99 ASP B C 1
ATOM 1567 O O . ASP B 1 99 ? -2.873 43.906 -2.568 1 42.47 99 ASP B O 1
ATOM 1571 N N . GLN B 1 100 ? -2.066 42.312 -1.341 1 43.03 100 GLN B N 1
ATOM 1572 C CA . GLN B 1 100 ? -1.793 43.5 -0.572 1 43.03 100 GLN B CA 1
ATOM 1573 C C . GLN B 1 100 ? -0.618 44.281 -1.163 1 43.03 100 GLN B C 1
ATOM 1575 O O . GLN B 1 100 ? -0.304 45.375 -0.712 1 43.03 100 GLN B O 1
ATOM 1580 N N . ILE B 1 101 ? 0.49 43.625 -1.667 1 44 101 ILE B N 1
ATOM 1581 C CA . ILE B 1 101 ? 1.671 44.469 -1.812 1 44 101 ILE B CA 1
ATOM 1582 C C . ILE B 1 101 ? 1.428 45.5 -2.895 1 44 101 ILE B C 1
ATOM 1584 O O . ILE B 1 101 ? 2.135 46.5 -2.961 1 44 101 ILE B O 1
ATOM 1588 N N . MET B 1 102 ? 0.68 45.156 -4.074 1 42.44 102 MET B N 1
ATOM 1589 C CA . MET B 1 102 ? 1.055 46.125 -5.105 1 42.44 102 MET B CA 1
ATOM 1590 C C . MET B 1 102 ? 0.459 47.5 -4.809 1 42.44 102 MET B C 1
ATOM 1592 O O . MET B 1 102 ? 0.587 48.406 -5.617 1 42.44 102 MET B O 1
ATOM 1596 N N . GLU B 1 103 ? -0.617 47.5 -3.986 1 41.31 103 GLU B N 1
ATOM 1597 C CA . GLU B 1 103 ? -1.189 48.844 -4.066 1 41.31 103 GLU B CA 1
ATOM 1598 C C . GLU B 1 103 ? -0.347 49.844 -3.287 1 41.31 103 GLU B C 1
ATOM 1600 O O . GLU B 1 103 ? -0.665 51.031 -3.254 1 41.31 103 GLU B O 1
ATOM 1605 N N . GLY B 1 104 ? 0.664 49.438 -2.459 1 32.5 104 GLY B N 1
ATOM 1606 C CA . GLY B 1 104 ? 1.312 50.656 -2.059 1 32.5 104 GLY B CA 1
ATOM 1607 C C . GLY B 1 104 ? 2.232 51.219 -3.125 1 32.5 104 GLY B C 1
ATOM 1608 O O . GLY B 1 104 ? 2.604 50.531 -4.066 1 32.5 104 GLY B O 1
#

Radius of gyration: 21.94 Å; Cα contacts (8 Å, |Δi|>4): 269; chains: 2; bounding box: 37×82×58 Å

InterPro domains:
  IPR001387 Cro/C1-type, helix-turn-helix domain [PF01381] (20-67)
  IPR001387 Cro/C1-type, helix-turn-helix domain [PS50943] (22-69)
  IPR001387 Cro/C1-type, helix-turn-helix domain [SM00530] (13-69)
  IPR001387 Cro/C1-type, helix-turn-helix domain [cd00093] (22-67)
  IPR010982 Lambda repressor-like, DNA-binding domain superfamily [G3DSA:1.10.260.40] (2-100)
  IPR010982 Lambda repressor-like, DNA-binding domain superfamily [SSF47413] (9-84)
  IPR013430 Toxin-antitoxin system, antidote protein, HigA [PTHR36924] (2-84)
  IPR013430 Toxin-antitoxin system, antidote protein, HigA [TIGR02607] (4-83)

Organism: NCBI:txid159291

Solvent-accessible surface area (backbone atoms only — not comparable to full-atom values): 11762 Å² total; per-residue (Å²): 126,83,69,94,64,82,58,67,54,46,26,46,47,45,39,65,70,44,32,54,76,64,68,49,49,68,60,58,48,14,57,29,44,57,48,52,50,66,60,49,51,32,23,45,67,67,72,43,80,71,44,51,58,53,20,46,31,49,12,59,23,67,74,51,58,30,63,64,48,40,46,33,36,49,50,37,46,38,55,60,43,63,73,48,90,74,73,55,41,65,54,81,69,79,68,80,69,66,73,70,69,71,77,110,126,82,68,93,64,81,60,67,55,46,26,44,47,46,40,65,70,44,32,53,77,65,67,49,49,67,61,58,49,13,57,29,45,57,48,54,50,66,60,48,51,33,24,43,67,68,73,44,82,72,43,51,59,52,19,44,31,49,13,59,23,68,73,52,60,31,63,63,48,40,46,32,35,50,50,35,47,36,56,61,43,63,72,46,90,74,71,54,42,65,54,79,71,78,68,79,74,67,74,73,66,72,77,107

Sequence (208 aa):
MMTKRKPIHPGLLLKEDVLIPLGLSVTKAAVDLGVSRKTLSELINEKASLSPDMAIRIGKATNTSPESWLNMQSKLDLWKSEQKSLDVLPFPEISKTNDQIMEGMMTKRKPIHPGLLLKEDVLIPLGLSVTKAAVDLGVSRKTLSELINEKASLSPDMAIRIGKATNTSPESWLNMQSKLDLWKSEQKSLDVLPFPEISKTNDQIMEG

Foldseek 3Di:
DQDPDAFDQLLCCCVPVPCVVVVHDLCRLCVQLVHDSVVSVCRNVVNDHQDLSSLVSSCVVVVHHSVVSNVSSVSNVVSVCVVDDDDDDDDDDPPPPPPPPPPD/DLDPDAFDQLLCCCVPVPCVVVVHDLCRLCVQLVHDSVVSVCRNVVNDHQDLSSLVSSCVVVVHHSVVSNVSSVSNVVSVCVVDDDDDDDDDDPPPPPPPPPVD

Secondary structure (DSSP, 8-state):
---SSPPPPHHHHIIIIIIHHHT--HHHHHHHHTS-HHHHHHHHTTSS---HHHHHHHHHHHTS-HHHHHHHHHHHHHHHHHTS----PPPPP-----TTTTT-/---SSPPPPHHHHIIIIIIHHHT--HHHHHHHHTS-HHHHHHHHTTSS---HHHHHHHHHHHTS-HHHHHHHHHHHHHHHHHTS----PPPPP-----TTSTT-